Protein 1V9N (pdb70)

Secondary structure (DSSP, 8-state):
--SS---TTEEEE-HHHHHHHHHHHHHHTT--HHHHHHHHHHH--TTTT-GGGSGGGHHHHHHHHHHTSSBSS---EEEEEETTEEEEE-TTB-HHHHHHH--HHHHHHHHHSB-EEEEEEE---S-THHHH--GGG--EE----SS-BPPTT--S--B------EEE--SSSPEEE---BSS-TTT--------SSS---SSTTTTT--BPBTT-SSSTTSHHHHHHHH--HIIIIITTTS--GGGPPPTTSTT--EEEE--B-GGGTS-HHHHHHHHH--HHHHTS---TT-S----TTHHHHH--HHHHH-EEEEHHHHHHHHHHHHHHTS---

Foldseek 3Di:
DADDDDDPLWDFAALVRQLVLQLFLCVLLPAPSVLSNLLSVQQSCLLLPNQLQHCLCSVLQSLQSVLVLADRDWPWDWDDDDLAETQIERNRHEQSNNLVVLCQQLVSCVVPQHHKYKYKNYADRGWQQVSQVLQVVLKKKKWFAAQFAAAAPGWARAFGQLKIWIWHHAPDRIFIDTGQFQDHPSVLCAAQFHACNGDRDRPSSVVRGHGFGPQHHHPVRPSNVSNVVRVNCCQWAVVSVFHGRNQQDRSNDHNSTMMMIIHGNVVVPPNSNVVNHVVVVLVCQFPPDDDPVDDTDDGHPVSSVVSCCCNVVGRIDGNVSLVVQVVSCVVSPHDGD

Organism: Pyrococcus horikoshii (strain ATCC 700860 / DSM 12428 / JCM 9974 / NBRC 100139 / OT-3) (NCBI:txid70601)

InterPro domains:
  IPR003767 Malate/L-lactate dehydrogenase-like [PF02615] (15-349)
  IPR003767 Malate/L-lactate dehydrogenase-like [PTHR11091] (9-358)
  IPR036111 Malate/L-sulfolactate/L-lactate dehydrogenase-like superfamily [SSF89733] (12-357)
  IPR043143 Malate/L-sulfolactate/L-lactate dehydrogenase-like, NADPH binding domain [G3DSA:3.30.1370.60] (78-330)
  IPR043144 Malate/L-sulfolactate/L-lactate dehydrogenase-like, alpha-helical domain [G3DSA:1.10.1530.10] (21-352)

Solvent-accessible surface area: 16004 Å² total

Radius of gyration: 20.04 Å; Cα contacts (8 Å, |Δi|>4): 794; chains: 1; bounding box: 50×46×50 Å

Sequence (337 aa):
FEKGYVDENYIRVPKDRLFSFIVRVLTKLGVPEEDAKIVADNLVADLRGVESHGVQRLKRYVDGIISGGVNLHPKIRVIREGPSYALIDGDEGLGQVVGYRSKLAIKKAKDTGIGIVIARNSNHYGIAGYYALAAEEGIGISTNSRPLVAPTGGIERILGTNPIALAAPTKDKPFLLDATSVVPIGKLEWAINREGNITTKVEEVFNGGALLPLGGFGELLGGHKGYGLSLVDILSGILSGGTWSKYVKNTSEKGSNVCHFFVIDIEHFIPLEEFKEKISQIEEIKSSRKHPEFERIWIHGEKGFLTETRLKLGIPIYRKVLEELNEIAKRVGVEGL

Nearest PDB structures (foldseek):
  1v9n-assembly1_A-2  TM=1.002E+00  e=2.509E-67  Pyrococcus horikoshii OT3
  2x06-assembly1_G  TM=9.075E-01  e=4.157E-30  Methanocaldococcus jannaschii
  1x0a-assembly1_A  TM=9.111E-01  e=5.844E-29  Thermus thermophilus HB8
  1z2i-assembly1_B  TM=9.294E-01  e=2.365E-27  Agrobacterium tumefaciens
  3uoe-assembly1_B  TM=8.730E-01  e=2.629E-26  Sinorhizobium meliloti 1021

CATH classification: 1.10.1530.10 (+1 more: 3.30.1370.60)

B-factor: mean 30.39, std 13.53, range [6.99, 81.13]

Structure (mmCIF, N/CA/C/O backbone):
data_1V9N
#
_entry.id   1V9N
#
_cell.length_a   74.190
_cell.length_b   74.190
_cell.length_c   127.280
_cell.angle_alpha   90.00
_cell.angle_beta   90.00
_cell.angle_gamma   120.00
#
_symmetry.space_group_name_H-M   'P 31 2 1'
#
loop_
_entity.id
_entity.type
_entity.pdbx_description
1 polymer 'Malate dehydrogenase'
2 non-polymer 'NADPH DIHYDRO-NICOTINAMIDE-ADENINE-DINUCLEOTIDE PHOSPHATE'
3 non-polymer GLYCEROL
4 water water
#
loop_
_atom_site.group_PDB
_atom_site.id
_atom_site.type_symbol
_atom_site.label_atom_id
_atom_site.label_alt_id
_atom_site.label_comp_id
_atom_site.label_asym_id
_atom_site.label_entity_id
_atom_site.label_seq_id
_atom_site.pdbx_PDB_ins_code
_atom_site.Cartn_x
_atom_site.Cartn_y
_atom_site.Cartn_z
_atom_site.occupancy
_atom_site.B_iso_or_equiv
_atom_site.auth_seq_id
_atom_site.auth_comp_id
_atom_site.auth_asym_id
_atom_site.auth_atom_id
_atom_site.pdbx_PDB_mo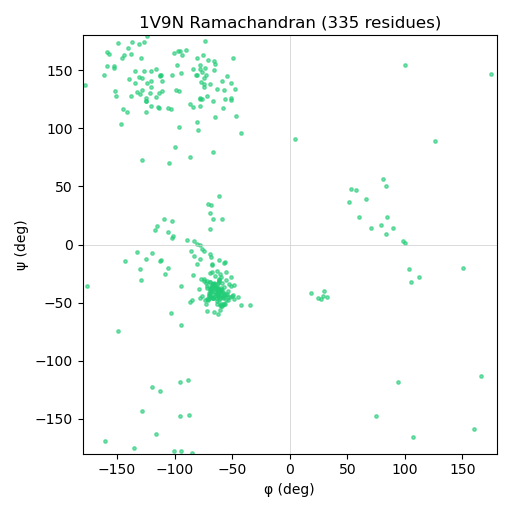del_num
ATOM 9 N N . PHE A 1 2 ? 22.385 80.762 83.629 1.00 53.39 2 PHE A N 1
ATOM 10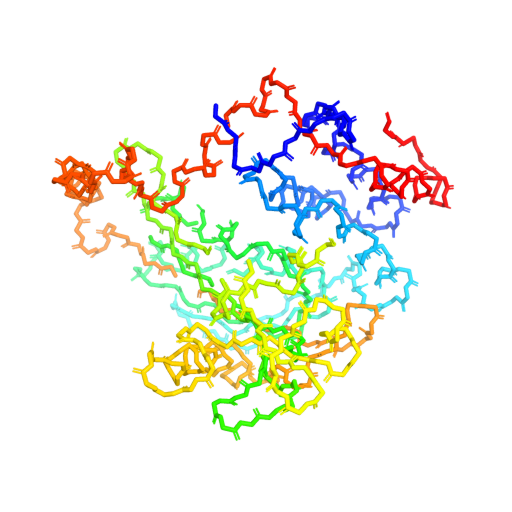 C CA . PHE A 1 2 ? 22.714 79.776 84.649 1.00 49.68 2 PHE A CA 1
ATOM 11 C C . PHE A 1 2 ? 22.235 78.383 84.254 1.00 47.46 2 PHE A C 1
ATOM 12 O O . PHE A 1 2 ? 21.182 78.224 83.639 1.00 45.83 2 PHE A O 1
ATOM 20 N N . GLU A 1 3 ? 23.023 77.378 84.616 1.00 46.61 3 GLU A N 1
ATOM 21 C CA . GLU A 1 3 ? 22.691 75.994 84.325 1.00 46.73 3 GLU A CA 1
ATOM 22 C C . GLU A 1 3 ? 23.308 75.099 85.404 1.00 45.81 3 GLU A C 1
ATOM 23 O O . GLU A 1 3 ? 24.508 75.177 85.681 1.00 44.74 3 GLU A O 1
ATOM 29 N N . LYS A 1 4 ? 22.475 74.250 86.002 1.00 44.97 4 LYS A N 1
ATOM 30 C CA . LYS A 1 4 ? 22.890 73.349 87.078 1.00 46.31 4 LYS A CA 1
ATOM 31 C C . LYS A 1 4 ? 24.063 72.411 86.820 1.00 47.75 4 LYS A C 1
ATOM 32 O O . LYS A 1 4 ? 24.928 72.245 87.682 1.00 48.93 4 LYS A O 1
ATOM 38 N N . GLY A 1 5 ? 24.092 71.782 85.654 1.00 48.38 5 GLY A N 1
ATOM 39 C CA . GLY A 1 5 ? 25.177 70.865 85.370 1.00 52.54 5 GLY A CA 1
ATOM 40 C C . GLY A 1 5 ? 26.252 71.471 84.493 1.00 54.75 5 GLY A C 1
ATOM 41 O O . GLY A 1 5 ? 26.181 72.645 84.131 1.00 54.87 5 GLY A O 1
ATOM 42 N N . TYR A 1 6 ? 27.258 70.672 84.159 1.00 57.42 6 TYR A N 1
ATOM 43 C CA . TYR A 1 6 ? 28.336 71.138 83.299 1.00 60.08 6 TYR A CA 1
ATOM 44 C C . TYR A 1 6 ? 28.142 70.575 81.901 1.00 60.10 6 TYR A C 1
ATOM 45 O O . TYR A 1 6 ? 28.180 69.362 81.697 1.00 59.71 6 TYR A O 1
ATOM 54 N N . VAL A 1 7 ? 27.928 71.468 80.943 1.00 60.98 7 VAL A N 1
ATOM 55 C CA . VAL A 1 7 ? 27.736 71.077 79.556 1.00 62.47 7 VAL A CA 1
ATOM 56 C C . VAL A 1 7 ? 28.936 71.531 78.727 1.00 63.44 7 VAL A C 1
ATOM 57 O O . VAL A 1 7 ? 29.376 72.677 78.827 1.00 63.37 7 VAL A O 1
ATOM 61 N N . ASP A 1 8 ? 29.467 70.622 77.916 1.00 64.30 8 ASP A N 1
ATOM 62 C CA . ASP A 1 8 ? 30.615 70.929 77.073 1.00 64.75 8 ASP A CA 1
ATOM 63 C C . ASP A 1 8 ? 30.346 70.548 75.621 1.00 64.60 8 ASP A C 1
ATOM 64 O O . ASP A 1 8 ? 29.227 70.703 75.129 1.00 64.11 8 ASP A O 1
ATOM 69 N N . GLU A 1 9 ? 31.374 70.049 74.940 1.00 64.92 9 GLU A N 1
ATOM 70 C CA . GLU A 1 9 ? 31.244 69.648 73.543 1.00 64.53 9 GLU A CA 1
ATOM 71 C C . GLU A 1 9 ? 30.482 68.330 73.422 1.00 63.98 9 GLU A C 1
ATOM 72 O O . GLU A 1 9 ? 29.780 68.097 72.436 1.00 63.59 9 GLU A O 1
ATOM 78 N N . ASN A 1 10 ? 30.624 67.476 74.432 1.00 63.05 10 ASN A N 1
ATOM 79 C CA . ASN A 1 10 ? 29.962 66.175 74.454 1.00 62.16 10 ASN A CA 1
ATOM 80 C C . ASN A 1 10 ? 28.449 66.268 74.613 1.00 60.65 10 ASN A C 1
ATOM 81 O O . ASN A 1 10 ? 27.792 65.267 74.889 1.00 60.30 10 ASN A O 1
ATOM 86 N N . TYR A 1 11 ? 27.897 67.465 74.445 1.00 58.98 11 TYR A N 1
ATOM 87 C CA . TYR A 1 11 ? 26.457 67.654 74.575 1.00 57.97 11 TYR A CA 1
ATOM 88 C C . TYR A 1 11 ? 25.850 68.341 73.361 1.00 56.66 11 TYR A C 1
ATOM 89 O O . TYR A 1 11 ? 26.502 69.149 72.700 1.00 56.61 11 TYR A O 1
ATOM 98 N N . ILE A 1 12 ? 24.593 68.012 73.080 1.00 55.03 12 ILE A N 1
ATOM 99 C CA . ILE A 1 12 ? 23.879 68.585 71.947 1.00 54.20 12 ILE A CA 1
ATOM 100 C C . ILE A 1 12 ? 22.578 69.241 72.400 1.00 53.97 12 ILE A C 1
ATOM 101 O O . ILE A 1 12 ? 21.751 68.613 73.060 1.00 53.74 12 ILE A O 1
ATOM 106 N N . ARG A 1 13 ? 22.400 70.506 72.038 1.00 53.50 13 ARG A N 1
ATOM 107 C CA . ARG A 1 13 ? 21.194 71.232 72.401 1.00 53.06 13 ARG A CA 1
ATOM 108 C C . ARG A 1 13 ? 20.022 70.709 71.580 1.00 52.26 13 ARG A C 1
ATOM 109 O O . ARG A 1 13 ? 20.094 70.640 70.353 1.00 52.91 13 ARG A O 1
ATOM 117 N N . VAL A 1 14 ? 18.947 70.337 72.263 1.00 50.41 14 VAL A N 1
ATOM 118 C CA . VAL A 1 14 ? 17.757 69.829 71.596 1.00 48.11 14 VAL A CA 1
ATOM 119 C C . VAL A 1 14 ? 16.554 70.653 72.029 1.00 47.77 14 VAL A C 1
ATOM 120 O O . VAL A 1 14 ? 16.268 70.764 73.218 1.00 49.69 14 VAL A O 1
ATOM 124 N N . PRO A 1 15 ? 15.838 71.253 71.067 1.00 47.52 15 PRO A N 1
ATOM 125 C CA . PRO A 1 15 ? 14.662 72.063 71.393 1.00 46.86 15 PRO A CA 1
ATOM 126 C C . PRO A 1 15 ? 13.706 71.297 72.302 1.00 46.86 15 PRO A C 1
ATOM 127 O O . PRO A 1 15 ? 13.281 70.190 71.975 1.00 45.97 15 PRO A O 1
ATOM 131 N N . LYS A 1 16 ? 13.382 71.894 73.443 1.00 45.88 16 LYS A N 1
ATOM 132 C CA . LYS A 1 16 ? 12.483 71.281 74.412 1.00 45.15 16 LYS A CA 1
ATOM 133 C C . LYS A 1 16 ? 11.291 70.620 73.723 1.00 45.24 16 LYS A C 1
ATOM 134 O O . LYS A 1 16 ? 11.002 69.445 73.953 1.00 44.23 16 LYS A O 1
ATOM 140 N N . ASP A 1 17 ? 10.615 71.383 72.870 1.00 44.75 17 ASP A N 1
ATOM 141 C CA . ASP A 1 17 ? 9.447 70.904 72.140 1.00 44.73 17 ASP A CA 1
ATOM 142 C C . ASP A 1 17 ? 9.765 69.700 71.257 1.00 43.79 17 ASP A C 1
ATOM 143 O O . ASP A 1 17 ? 8.900 68.866 70.986 1.00 42.55 17 ASP A O 1
ATOM 148 N N . ARG A 1 18 ? 11.014 69.617 70.814 1.00 42.81 18 ARG A N 1
ATOM 149 C CA . ARG A 1 18 ? 11.457 68.525 69.961 1.00 42.35 18 ARG A CA 1
ATOM 150 C C . ARG A 1 18 ? 11.649 67.250 70.768 1.00 39.69 18 ARG A C 1
ATOM 151 O O . ARG A 1 18 ? 11.246 66.168 70.343 1.00 38.27 18 ARG A O 1
ATOM 159 N N . LEU A 1 19 ? 12.273 67.382 71.933 1.00 36.98 19 LEU A N 1
ATOM 160 C CA . LEU A 1 19 ? 12.509 66.235 72.798 1.00 34.86 19 LEU A CA 1
ATOM 161 C C . LEU A 1 19 ? 11.164 65.674 73.245 1.00 33.48 19 LEU A C 1
ATOM 162 O O . LEU A 1 19 ? 10.958 64.459 73.267 1.00 34.84 19 LEU A O 1
ATOM 167 N N . PHE A 1 20 ? 10.246 66.574 73.579 1.00 30.39 20 PHE A N 1
ATOM 168 C CA . PHE A 1 20 ? 8.914 66.196 74.028 1.00 28.71 20 PHE A CA 1
ATOM 169 C C . PHE A 1 20 ? 8.161 65.369 72.990 1.00 28.52 20 PHE A C 1
ATOM 170 O O . PHE A 1 20 ? 7.649 64.295 73.303 1.00 26.08 20 PHE A O 1
ATOM 178 N N . SER A 1 21 ? 8.077 65.884 71.764 1.00 26.38 21 SER A N 1
ATOM 179 C CA . SER A 1 21 ? 7.361 65.192 70.692 1.00 28.68 21 SER A CA 1
ATOM 180 C C . SER A 1 21 ? 8.008 63.846 70.375 1.00 26.05 21 SER A C 1
ATOM 181 O O . SER A 1 21 ? 7.331 62.894 70.007 1.00 26.19 21 SER A O 1
ATOM 184 N N . PHE A 1 22 ? 9.324 63.777 70.518 1.00 27.10 22 PHE A N 1
ATOM 185 C CA . PHE A 1 22 ? 10.040 62.538 70.268 1.00 26.67 22 PHE A CA 1
ATOM 186 C C . PHE A 1 22 ? 9.535 61.466 71.231 1.00 27.21 22 PHE A C 1
ATOM 187 O O . PHE A 1 22 ? 9.076 60.402 70.806 1.00 26.48 22 PHE A O 1
ATOM 195 N N . ILE A 1 23 ? 9.616 61.757 72.529 1.00 25.73 23 ILE A N 1
ATOM 196 C CA . ILE A 1 23 ? 9.169 60.823 73.558 1.00 24.63 23 ILE A CA 1
ATOM 197 C C . ILE A 1 23 ? 7.750 60.348 73.279 1.00 23.42 23 ILE A C 1
ATOM 198 O O . ILE A 1 23 ? 7.460 59.156 73.371 1.00 22.17 23 ILE A O 1
ATOM 203 N N . VAL A 1 24 ? 6.871 61.286 72.938 1.00 22.65 24 VAL A N 1
ATOM 204 C CA . VAL A 1 24 ? 5.478 60.960 72.647 1.00 23.10 24 VAL A CA 1
ATOM 205 C C . VAL A 1 24 ? 5.352 60.038 71.430 1.00 23.52 24 VAL A C 1
ATOM 206 O O . VAL A 1 24 ? 4.488 59.156 71.404 1.00 23.53 24 VAL A O 1
ATOM 210 N N . ARG A 1 25 ? 6.209 60.240 70.429 1.00 23.41 25 ARG A N 1
ATOM 211 C CA . ARG A 1 25 ? 6.186 59.402 69.227 1.00 24.09 25 ARG A CA 1
ATOM 212 C C . ARG A 1 25 ? 6.510 57.959 69.588 1.00 22.68 25 ARG A C 1
ATOM 213 O O . ARG A 1 25 ? 5.791 57.033 69.216 1.00 23.58 25 ARG A O 1
ATOM 221 N N . VAL A 1 26 ? 7.613 57.781 70.304 1.00 23.01 26 VAL A N 1
ATOM 222 C CA . VAL A 1 26 ? 8.061 56.460 70.719 1.00 24.16 26 VAL A CA 1
ATOM 223 C C . VAL A 1 26 ? 7.007 55.736 71.555 1.00 23.28 26 VAL A C 1
ATOM 224 O O . VAL A 1 26 ? 6.647 54.593 71.266 1.00 23.78 26 VAL A O 1
ATOM 228 N N . LEU A 1 27 ? 6.505 56.413 72.583 1.00 21.98 27 LEU A N 1
ATOM 229 C CA . LEU A 1 27 ? 5.517 55.818 73.475 1.00 22.37 27 LEU A CA 1
ATOM 230 C C . LEU A 1 27 ? 4.204 55.445 72.799 1.00 20.88 27 LEU A C 1
ATOM 231 O O . LEU A 1 27 ? 3.670 54.365 73.051 1.00 21.62 27 LEU A O 1
ATOM 236 N N . THR A 1 28 ? 3.675 56.322 71.949 1.00 20.14 28 THR A N 1
ATOM 237 C CA . THR A 1 28 ? 2.422 56.012 71.273 1.00 20.63 28 THR A CA 1
ATOM 238 C C . THR A 1 28 ? 2.620 54.882 70.264 1.00 20.05 28 THR A C 1
ATOM 239 O O . THR A 1 28 ? 1.717 54.086 70.042 1.00 21.69 28 THR A O 1
ATOM 243 N N . LYS A 1 29 ? 3.806 54.810 69.668 1.00 21.04 29 LYS A N 1
ATOM 244 C CA . LYS A 1 29 ? 4.127 53.749 68.707 1.00 22.66 29 LYS A CA 1
ATOM 245 C C . LYS A 1 29 ? 4.122 52.393 69.426 1.00 22.25 29 LYS A C 1
ATOM 246 O O . LYS A 1 29 ? 3.868 51.353 68.818 1.00 22.48 29 LYS A O 1
ATOM 252 N N . LEU A 1 30 ? 4.402 52.415 70.727 1.00 21.37 30 LEU A N 1
ATOM 253 C CA . LEU A 1 30 ? 4.428 51.194 71.530 1.00 21.58 30 LEU A CA 1
ATOM 254 C C . LEU A 1 30 ? 3.060 50.867 72.134 1.00 19.73 30 LEU A C 1
ATOM 255 O O . LEU A 1 30 ? 2.925 49.921 72.905 1.00 19.62 30 LEU A O 1
ATOM 260 N N . GLY A 1 31 ? 2.050 51.658 71.790 1.00 19.94 31 GLY A N 1
ATOM 261 C CA . GLY A 1 31 ? 0.713 51.396 72.291 1.00 19.92 31 GLY A CA 1
ATOM 262 C C . GLY A 1 31 ? 0.255 52.201 73.495 1.00 20.79 31 GLY A C 1
ATOM 263 O O . GLY A 1 31 ? -0.847 51.976 74.003 1.00 21.31 31 GLY A O 1
ATOM 264 N N . VAL A 1 32 ? 1.083 53.129 73.963 1.00 20.11 32 VAL A N 1
ATOM 265 C CA . VAL A 1 32 ? 0.714 53.950 75.113 1.00 21.01 32 VAL A CA 1
ATOM 266 C C . VAL A 1 32 ? -0.281 55.016 74.666 1.00 22.46 32 VAL A C 1
ATOM 267 O O . VAL A 1 32 ? -0.014 55.758 73.721 1.00 22.03 32 VAL A O 1
ATOM 271 N N . PRO A 1 33 ? -1.454 55.088 75.320 1.00 23.88 33 PRO A N 1
ATOM 272 C CA . PRO A 1 33 ? -2.454 56.098 74.945 1.00 24.48 33 PRO A CA 1
ATOM 273 C C . PRO A 1 33 ? -1.782 57.464 74.905 1.00 25.23 33 PRO A C 1
ATOM 274 O O . PRO A 1 33 ? -0.963 57.789 75.769 1.00 24.64 33 PRO A O 1
ATOM 278 N N . GLU A 1 34 ? -2.127 58.256 73.896 1.00 24.61 34 GLU A N 1
ATOM 279 C CA . GLU A 1 34 ? -1.532 59.571 73.708 1.00 24.83 34 GLU A CA 1
ATOM 280 C C . GLU A 1 34 ? -1.496 60.466 74.940 1.00 23.41 34 GLU A C 1
ATOM 281 O O . GLU A 1 34 ? -0.489 61.121 75.197 1.00 22.23 34 GLU A O 1
ATOM 287 N N . GLU A 1 35 ? -2.584 60.509 75.696 1.00 23.42 35 GLU A N 1
ATOM 288 C CA . GLU A 1 35 ? -2.613 61.362 76.879 1.00 26.60 35 GLU A CA 1
ATOM 289 C C . GLU A 1 35 ? -1.655 60.865 77.954 1.00 25.56 35 GLU A C 1
ATOM 290 O O . GLU A 1 35 ? -1.044 61.660 78.664 1.00 24.76 35 GLU A O 1
ATOM 296 N N . ASP A 1 36 ? -1.519 59.549 78.072 1.00 25.29 36 ASP A N 1
ATOM 297 C CA . ASP A 1 36 ? -0.611 58.983 79.059 1.00 24.27 36 ASP A CA 1
ATOM 298 C C . ASP A 1 36 ? 0.825 59.221 78.603 1.00 22.24 36 ASP A C 1
ATOM 299 O O . ASP A 1 36 ? 1.704 59.460 79.423 1.00 22.62 36 ASP A O 1
ATOM 304 N N . ALA A 1 37 ? 1.052 59.166 77.291 1.00 20.08 37 ALA A N 1
ATOM 305 C CA . ALA A 1 37 ? 2.382 59.397 76.732 1.00 18.33 37 ALA A CA 1
ATOM 306 C C . ALA A 1 37 ? 2.812 60.833 77.019 1.00 18.85 37 ALA A C 1
ATOM 307 O O . ALA A 1 37 ? 3.978 61.098 77.303 1.00 18.53 37 ALA A O 1
ATOM 309 N N . LYS A 1 38 ? 1.864 61.759 76.930 1.00 19.21 38 LYS A N 1
ATOM 310 C CA . LYS A 1 38 ? 2.147 63.166 77.195 1.00 21.92 38 LYS A CA 1
ATOM 311 C C . LYS A 1 38 ? 2.509 63.401 78.665 1.00 21.63 38 LYS A C 1
ATOM 312 O O . LYS A 1 38 ? 3.326 64.267 78.979 1.00 22.05 38 LYS A O 1
ATOM 318 N N . ILE A 1 39 ? 1.906 62.630 79.566 1.00 21.01 39 ILE A N 1
ATOM 319 C CA . ILE A 1 39 ? 2.211 62.764 80.991 1.00 21.22 39 ILE A CA 1
ATOM 320 C C . ILE A 1 39 ? 3.639 62.283 81.248 1.00 21.11 39 ILE A C 1
ATOM 321 O O . ILE A 1 39 ? 4.404 62.934 81.952 1.00 21.32 39 ILE A O 1
ATOM 326 N N . VAL A 1 40 ? 4.000 61.142 80.670 1.00 20.51 40 VAL A N 1
ATOM 327 C CA . VAL A 1 40 ? 5.349 60.612 80.849 1.00 18.65 40 VAL A CA 1
ATOM 328 C C . VAL A 1 40 ? 6.377 61.597 80.286 1.00 19.17 40 VAL A C 1
ATOM 329 O O . VAL A 1 40 ? 7.369 61.920 80.943 1.00 18.72 40 VAL A O 1
ATOM 333 N N . ALA A 1 41 ? 6.129 62.080 79.073 1.00 20.46 41 ALA A N 1
ATOM 334 C CA . ALA A 1 41 ? 7.038 63.023 78.426 1.00 21.42 41 ALA A CA 1
ATOM 335 C C . ALA A 1 41 ? 7.203 64.288 79.271 1.00 21.97 41 ALA A C 1
ATOM 336 O O . ALA A 1 41 ? 8.317 64.776 79.465 1.00 20.92 41 ALA A O 1
ATOM 338 N N . ASP A 1 42 ? 6.086 64.811 79.768 1.00 22.94 42 ASP A N 1
ATOM 339 C CA . ASP A 1 42 ? 6.100 66.010 80.599 1.00 25.77 42 ASP A CA 1
ATOM 340 C C . ASP A 1 42 ? 7.009 65.791 81.811 1.00 25.23 42 ASP A C 1
ATOM 341 O O . ASP A 1 42 ? 7.820 66.649 82.157 1.00 23.41 42 ASP A O 1
ATOM 346 N N . ASN A 1 43 ? 6.874 64.629 82.447 1.00 21.82 43 ASN A N 1
ATOM 347 C CA . ASN A 1 43 ? 7.675 64.295 83.618 1.00 22.16 43 ASN A CA 1
ATOM 348 C C . ASN A 1 43 ? 9.163 64.134 83.296 1.00 22.47 43 ASN A C 1
ATOM 349 O O . ASN A 1 43 ? 10.021 64.665 84.008 1.00 21.22 43 ASN A O 1
ATOM 354 N N . LEU A 1 44 ? 9.473 63.409 82.227 1.00 21.16 44 LEU A N 1
ATOM 355 C CA . LEU A 1 44 ? 10.866 63.197 81.851 1.00 21.71 44 LEU A CA 1
ATOM 356 C C . LEU A 1 44 ? 11.521 64.481 81.344 1.00 22.62 44 LEU A C 1
ATOM 357 O O . LEU A 1 44 ? 12.687 64.738 81.628 1.00 22.01 44 LEU A O 1
ATOM 362 N N . VAL A 1 45 ? 10.770 65.281 80.592 1.00 23.80 45 VAL A N 1
ATOM 363 C CA . VAL A 1 45 ? 11.302 66.530 80.057 1.00 25.96 45 VAL A CA 1
ATOM 364 C C . VAL A 1 45 ? 11.553 67.527 81.178 1.00 26.68 45 VAL A C 1
ATOM 365 O O . VAL A 1 45 ? 12.538 68.266 81.148 1.00 26.26 45 VAL A O 1
ATOM 377 N N . ALA A 1 47 ? 12.481 66.849 84.127 1.00 20.80 47 ALA A N 1
ATOM 378 C CA . ALA A 1 47 ? 13.722 66.417 84.761 1.00 21.43 47 ALA A CA 1
ATOM 379 C C . ALA A 1 47 ? 14.935 66.916 83.975 1.00 23.93 47 ALA A C 1
ATOM 380 O O . ALA A 1 47 ? 15.913 67.387 84.555 1.00 24.20 47 ALA A O 1
ATOM 382 N N . ASP A 1 48 ? 14.878 66.796 82.653 1.00 25.91 48 ASP A N 1
ATOM 383 C CA . ASP A 1 48 ? 15.981 67.256 81.818 1.00 29.51 48 ASP A CA 1
ATOM 384 C C . ASP A 1 48 ? 16.116 68.780 81.908 1.00 28.46 48 ASP A C 1
ATOM 385 O O . ASP A 1 48 ? 17.223 69.302 82.013 1.00 29.92 48 ASP A O 1
ATOM 390 N N . LEU A 1 49 ? 14.986 69.479 81.884 1.00 27.23 49 LEU A N 1
ATOM 391 C CA . LEU A 1 49 ? 14.977 70.936 81.977 1.00 29.63 49 LEU A CA 1
ATOM 392 C C . LEU A 1 49 ? 15.547 71.443 83.302 1.00 31.07 49 LEU A C 1
ATOM 393 O O . LEU A 1 49 ? 16.276 72.440 83.332 1.00 32.09 49 LEU A O 1
ATOM 398 N N . ARG A 1 50 ? 15.209 70.761 84.395 1.00 29.14 50 ARG A N 1
ATOM 399 C CA . ARG A 1 50 ? 15.684 71.159 85.716 1.00 28.47 50 ARG A CA 1
ATOM 400 C C . ARG A 1 50 ? 17.108 70.691 85.990 1.00 29.61 50 ARG A C 1
ATOM 401 O O . ARG A 1 50 ? 17.652 70.931 87.068 1.00 30.21 50 ARG A O 1
ATOM 409 N N . GLY A 1 51 ? 17.708 70.009 85.020 1.00 29.48 51 GLY A N 1
ATOM 410 C CA . GLY A 1 51 ? 19.071 69.544 85.194 1.00 29.47 51 GLY A CA 1
ATOM 411 C C . GLY A 1 51 ? 19.227 68.227 85.924 1.00 30.88 51 GLY A C 1
ATOM 412 O O . GLY A 1 51 ? 20.281 67.958 86.503 1.00 31.88 51 GLY A O 1
ATOM 413 N N . VAL A 1 52 ? 18.188 67.399 85.912 1.00 31.74 52 VAL A N 1
ATOM 414 C CA . VAL A 1 52 ? 18.260 66.102 86.575 1.00 32.43 52 VAL A CA 1
ATOM 415 C C . VAL A 1 52 ? 18.415 65.027 85.500 1.00 34.42 52 VAL A C 1
ATOM 416 O O . VAL A 1 52 ? 17.491 64.248 85.243 1.00 32.63 52 VAL A O 1
ATOM 420 N N . GLU A 1 53 ? 19.590 64.999 84.873 1.00 35.49 53 GLU A N 1
ATOM 421 C CA . GLU A 1 53 ? 19.891 64.043 83.809 1.00 36.89 53 GLU A CA 1
ATOM 422 C C . GLU A 1 53 ? 19.525 62.610 84.164 1.00 34.92 53 GLU A C 1
ATOM 423 O O . GLU A 1 53 ? 18.915 61.903 83.365 1.00 35.17 53 GLU A O 1
ATOM 429 N N . SER A 1 54 ? 19.905 62.186 85.363 1.00 34.47 54 SER A N 1
ATOM 430 C CA . SER A 1 54 ? 19.628 60.830 85.823 1.00 33.06 54 SER A CA 1
ATOM 431 C C . SER A 1 54 ? 18.165 60.385 85.696 1.00 31.81 54 SER A C 1
ATOM 432 O O . SER A 1 54 ? 17.893 59.194 85.537 1.00 30.22 54 SER A O 1
ATOM 435 N N . HIS A 1 55 ? 17.228 61.328 85.748 1.00 28.82 55 HIS A N 1
ATOM 436 C CA . HIS A 1 55 ? 15.813 60.972 85.646 1.00 28.28 55 HIS A CA 1
ATOM 437 C C . HIS A 1 55 ? 15.085 61.506 84.417 1.00 26.69 55 HIS A C 1
ATOM 438 O O . HIS A 1 55 ? 13.857 61.509 84.373 1.00 25.58 55 HIS A O 1
ATOM 445 N N . GLY A 1 56 ? 15.844 61.945 83.416 1.00 27.70 56 GLY A N 1
ATOM 446 C CA . GLY A 1 56 ? 15.245 62.473 82.203 1.00 27.88 56 GLY A CA 1
ATOM 447 C C . GLY A 1 56 ? 15.119 61.437 81.100 1.00 29.04 56 GLY A C 1
ATOM 448 O O . GLY A 1 56 ? 14.925 60.253 81.376 1.00 28.59 56 GLY A O 1
ATOM 449 N N . VAL A 1 57 ? 15.236 61.880 79.849 1.00 31.34 57 VAL A N 1
ATOM 450 C CA . VAL A 1 57 ? 15.121 60.984 78.698 1.00 33.85 57 VAL A CA 1
ATOM 451 C C . VAL A 1 57 ? 16.098 59.812 78.751 1.00 35.22 57 VAL A C 1
ATOM 452 O O . VAL A 1 57 ? 15.865 58.771 78.137 1.00 35.74 57 VAL A O 1
ATOM 456 N N . GLN A 1 58 ? 17.194 59.986 79.478 1.00 37.45 58 GLN A N 1
ATOM 457 C CA . GLN A 1 58 ? 18.191 58.933 79.609 1.00 38.89 58 GLN A CA 1
ATOM 458 C C . GLN A 1 58 ? 17.544 57.658 80.154 1.00 38.64 58 GLN A C 1
ATOM 459 O O . GLN A 1 58 ? 18.125 56.577 80.087 1.00 39.53 58 GLN A O 1
ATOM 465 N N . ARG A 1 59 ? 16.335 57.796 80.687 1.00 36.87 59 ARG A N 1
ATOM 466 C CA . ARG A 1 59 ? 15.604 56.678 81.272 1.00 34.47 59 ARG A CA 1
ATOM 467 C C . ARG A 1 59 ? 14.466 56.207 80.392 1.00 31.49 59 ARG A C 1
ATOM 468 O O . ARG A 1 59 ? 13.619 55.430 80.827 1.00 30.08 59 ARG A O 1
ATOM 476 N N . LEU A 1 60 ? 14.423 56.700 79.163 1.00 28.49 60 LEU A N 1
ATOM 477 C CA . LEU A 1 60 ? 13.369 56.297 78.253 1.00 26.47 60 LEU A CA 1
ATOM 478 C C . LEU A 1 60 ? 13.538 54.822 77.894 1.00 26.12 60 LEU A C 1
ATOM 479 O O . LEU A 1 60 ? 12.559 54.093 77.744 1.00 26.09 60 LEU A O 1
ATOM 484 N N . LYS A 1 61 ? 14.785 54.380 77.769 1.00 25.88 61 LYS A N 1
ATOM 485 C CA . LYS A 1 61 ? 15.063 52.986 77.427 1.00 27.56 61 LYS A CA 1
ATOM 486 C C . LYS A 1 61 ? 14.518 52.038 78.496 1.00 27.24 61 LYS A C 1
ATOM 487 O O . LYS A 1 61 ? 14.150 50.900 78.199 1.00 28.11 61 LYS A O 1
ATOM 493 N N . ARG A 1 62 ? 14.471 52.517 79.737 1.00 25.11 62 ARG A N 1
ATOM 494 C CA . ARG A 1 62 ? 13.966 51.735 80.858 1.00 26.06 62 ARG A CA 1
ATOM 495 C C . ARG A 1 62 ? 12.471 51.478 80.691 1.00 24.73 62 ARG A C 1
ATOM 496 O O . ARG A 1 62 ? 11.998 50.355 80.870 1.00 23.36 62 ARG A O 1
ATOM 504 N N . TYR A 1 63 ? 11.729 52.526 80.349 1.00 23.61 63 TYR A N 1
ATOM 505 C CA . TYR A 1 63 ? 10.291 52.396 80.165 1.00 23.32 63 TYR A CA 1
ATOM 506 C C . TYR A 1 63 ? 9.967 51.625 78.898 1.00 21.38 63 TYR A C 1
ATOM 507 O O . TYR A 1 63 ? 9.017 50.845 78.873 1.00 22.05 63 TYR A O 1
ATOM 516 N N . VAL A 1 64 ? 10.752 51.847 77.847 1.00 21.07 64 VAL A N 1
ATOM 517 C CA . VAL A 1 64 ? 10.555 51.137 76.584 1.00 21.36 64 VAL A CA 1
ATOM 518 C C . VAL A 1 64 ? 10.687 49.633 76.820 1.00 21.32 64 VAL A C 1
ATOM 519 O O . VAL A 1 64 ? 9.821 48.860 76.428 1.00 21.26 64 VAL A O 1
ATOM 523 N N . ASP A 1 65 ? 11.775 49.222 77.466 1.00 22.51 65 ASP A N 1
ATOM 524 C CA . ASP A 1 65 ? 11.991 47.803 77.739 1.00 23.29 65 ASP A CA 1
ATOM 525 C C . ASP A 1 65 ? 10.869 47.226 78.599 1.00 22.06 65 ASP A C 1
ATOM 526 O O . ASP A 1 65 ? 10.440 46.093 78.393 1.00 20.75 65 ASP A O 1
ATOM 531 N N . GLY A 1 66 ? 10.402 48.010 79.564 1.00 21.96 66 GLY A N 1
ATOM 532 C CA . GLY A 1 66 ? 9.331 47.544 80.428 1.00 21.59 66 GLY A CA 1
ATOM 533 C C . GLY A 1 66 ? 8.042 47.344 79.658 1.00 18.17 66 GLY A C 1
ATOM 534 O O . GLY A 1 66 ? 7.284 46.419 79.928 1.00 21.29 66 GLY A O 1
ATOM 535 N N . ILE A 1 67 ? 7.792 48.212 78.687 1.00 18.72 67 ILE A N 1
ATOM 536 C CA . ILE A 1 67 ? 6.582 48.113 77.880 1.00 18.46 67 ILE A CA 1
ATOM 537 C C . ILE A 1 67 ? 6.654 46.878 76.983 1.00 18.78 67 ILE A C 1
ATOM 538 O O . ILE A 1 67 ? 5.700 46.103 76.880 1.00 16.64 67 ILE A O 1
ATOM 543 N N . ILE A 1 68 ? 7.802 46.696 76.346 1.00 18.95 68 ILE A N 1
ATOM 544 C CA . ILE A 1 68 ? 8.012 45.561 75.460 1.00 18.98 68 ILE A CA 1
ATOM 545 C C . ILE A 1 68 ? 7.983 44.225 76.213 1.00 19.51 68 ILE A C 1
ATOM 546 O O . ILE A 1 68 ? 7.488 43.224 75.693 1.00 20.06 68 ILE A O 1
ATOM 551 N N . SER A 1 69 ? 8.488 44.206 77.442 1.00 17.70 69 SER A N 1
ATOM 552 C CA . SER A 1 69 ? 8.506 42.961 78.209 1.00 19.73 69 SER A CA 1
ATOM 553 C C . SER A 1 69 ? 7.213 42.682 78.976 1.00 20.16 69 SER A C 1
ATOM 554 O O . SER A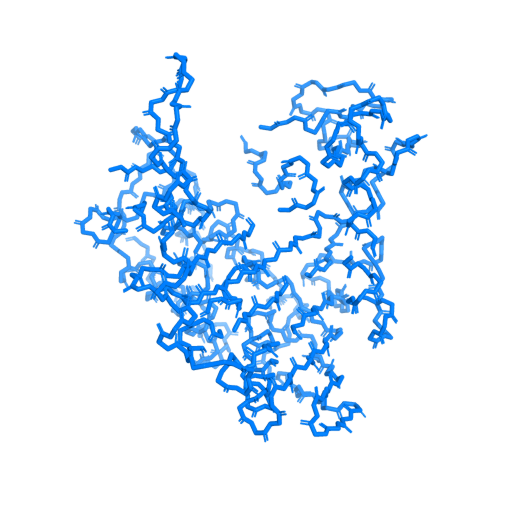 1 69 ? 7.066 41.621 79.588 1.00 19.67 69 SER A O 1
ATOM 557 N N . GLY A 1 70 ? 6.278 43.629 78.953 1.00 20.90 70 GLY A N 1
ATOM 558 C CA . GLY A 1 70 ? 5.031 43.435 79.674 1.00 18.63 70 GLY A CA 1
ATOM 559 C C . GLY A 1 70 ? 5.173 43.801 81.146 1.00 20.20 70 GLY A C 1
ATOM 560 O O . GLY A 1 70 ? 4.272 43.541 81.954 1.00 18.72 70 GLY A O 1
ATOM 561 N N . GLY A 1 71 ? 6.308 44.401 81.496 1.00 18.71 71 GLY A N 1
ATOM 562 C CA . GLY A 1 71 ? 6.545 44.808 82.872 1.00 18.18 71 GLY A CA 1
ATOM 563 C C . GLY A 1 71 ? 5.797 46.091 83.197 1.00 18.52 71 GLY A C 1
ATOM 564 O O . GLY A 1 71 ? 5.682 46.484 84.359 1.00 18.30 71 GLY A O 1
ATOM 565 N N . VAL A 1 72 ? 5.295 46.749 82.157 1.00 19.39 72 VAL A N 1
ATOM 566 C CA . VAL A 1 72 ? 4.523 47.978 82.298 1.00 19.22 72 VAL A CA 1
ATOM 567 C C . VAL A 1 72 ? 3.184 47.751 81.595 1.00 19.35 72 VAL A C 1
ATOM 568 O O . VAL A 1 72 ? 3.150 47.409 80.416 1.00 22.48 72 VAL A O 1
ATOM 572 N N . ASN A 1 73 ? 2.088 47.929 82.323 1.00 19.79 73 ASN A N 1
ATOM 573 C CA . ASN A 1 73 ? 0.746 47.737 81.775 1.00 20.66 73 ASN A CA 1
ATOM 574 C C . ASN A 1 73 ? 0.362 48.957 80.932 1.00 20.95 73 ASN A C 1
ATOM 575 O O . ASN A 1 73 ? 0.403 50.086 81.417 1.00 21.21 73 ASN A O 1
ATOM 580 N N . LEU A 1 74 ? -0.011 48.725 79.676 1.00 20.52 74 LEU A N 1
ATOM 581 C CA . LEU A 1 74 ? -0.395 49.810 78.775 1.00 22.41 74 LEU A CA 1
ATOM 582 C C . LEU A 1 74 ? -1.755 50.417 79.117 1.00 22.22 74 LEU A C 1
ATOM 583 O O . LEU A 1 74 ? -1.975 51.611 78.922 1.00 21.24 74 LEU A O 1
ATOM 588 N N . HIS A 1 75 ? -2.666 49.590 79.619 1.00 21.57 75 HIS A N 1
ATOM 589 C CA . HIS A 1 75 ? -3.997 50.065 79.980 1.00 23.79 75 HIS A CA 1
ATOM 590 C C . HIS A 1 75 ? -4.318 49.636 81.400 1.00 22.88 75 HIS A C 1
ATOM 591 O O . HIS A 1 75 ? -5.141 48.747 81.631 1.00 24.77 75 HIS A O 1
ATOM 598 N N . PRO A 1 76 ? -3.667 50.276 82.380 1.00 22.47 76 PRO A N 1
ATOM 599 C CA . PRO A 1 76 ? -3.892 49.940 83.782 1.00 23.67 76 PRO A CA 1
ATOM 600 C C . PRO A 1 76 ? -5.261 50.344 84.281 1.00 25.02 76 PRO A C 1
ATOM 601 O O . PRO A 1 76 ? -5.764 51.414 83.949 1.00 24.41 76 PRO A O 1
ATOM 605 N N . LYS A 1 77 ? -5.869 49.464 85.064 1.00 26.76 77 LYS A N 1
ATOM 606 C CA . LYS A 1 77 ? -7.156 49.758 85.656 1.00 29.14 77 LYS A CA 1
ATOM 607 C C . LYS A 1 77 ? -6.778 50.184 87.068 1.00 29.88 77 LYS A C 1
ATOM 608 O O . LYS A 1 77 ? -6.762 49.377 87.995 1.00 30.58 77 LYS A O 1
ATOM 614 N N . ILE A 1 78 ? -6.425 51.458 87.197 1.00 30.09 78 ILE A N 1
ATOM 615 C CA . ILE A 1 78 ? -6.027 52.047 88.464 1.00 30.03 78 ILE A CA 1
ATOM 616 C C . ILE A 1 78 ? -7.252 52.014 89.369 1.00 31.23 78 ILE A C 1
ATOM 617 O O . ILE A 1 78 ? -8.214 52.744 89.153 1.00 33.70 78 ILE A O 1
ATOM 622 N N . ARG A 1 79 ? -7.208 51.159 90.386 1.00 30.61 79 ARG A N 1
ATOM 623 C CA . ARG A 1 79 ? -8.343 50.976 91.281 1.00 30.69 79 ARG A CA 1
ATOM 624 C C . ARG A 1 79 ? -8.204 51.481 92.715 1.00 28.97 79 ARG A C 1
ATOM 625 O O . ARG A 1 79 ? -7.156 51.339 93.344 1.00 24.32 79 ARG A O 1
ATOM 633 N N . VAL A 1 80 ? -9.287 52.060 93.227 1.00 27.09 80 VAL A N 1
ATOM 634 C CA . VAL A 1 80 ? -9.327 52.557 94.598 1.00 26.50 80 VAL A CA 1
ATOM 635 C C . VAL A 1 80 ? -9.664 51.365 95.498 1.00 25.30 80 VAL A C 1
ATOM 636 O O . VAL A 1 80 ? -10.720 50.754 95.348 1.00 25.02 80 VAL A O 1
ATOM 640 N N . ILE A 1 81 ? -8.756 51.028 96.409 1.00 24.02 81 ILE A N 1
ATOM 641 C CA . ILE A 1 81 ? -8.945 49.902 97.327 1.00 23.73 81 ILE A CA 1
ATOM 642 C C . ILE A 1 81 ? -9.716 50.331 98.579 1.00 23.47 81 ILE A C 1
ATOM 643 O O . ILE A 1 81 ? -10.672 49.674 98.987 1.00 21.57 81 ILE A O 1
ATOM 648 N N . ARG A 1 82 ? -9.273 51.422 99.194 1.00 20.93 82 ARG A N 1
ATOM 649 C CA . ARG A 1 82 ? -9.917 51.972 100.387 1.00 20.97 82 ARG A CA 1
ATOM 650 C C . ARG A 1 82 ? -10.019 53.467 100.136 1.00 20.80 82 ARG A C 1
ATOM 651 O O . ARG A 1 82 ? -9.173 54.042 99.447 1.00 17.86 82 ARG A O 1
ATOM 659 N N . GLU A 1 83 ? -11.039 54.107 100.692 1.00 20.53 83 GLU A N 1
ATOM 660 C CA . GLU A 1 83 ? -11.191 55.532 100.472 1.00 21.31 83 GLU A CA 1
ATOM 661 C C . GLU A 1 83 ? -12.036 56.227 101.524 1.00 22.06 83 GLU A C 1
ATOM 662 O O . GLU A 1 83 ? -12.891 55.615 102.176 1.00 21.16 83 GLU A O 1
ATOM 668 N N . GLY A 1 84 ? -11.756 57.512 101.692 1.00 20.23 84 GLY A N 1
ATOM 669 C CA . GLY A 1 84 ? -12.475 58.343 102.633 1.00 20.39 84 GLY A CA 1
ATOM 670 C C . GLY A 1 84 ? -12.475 59.751 102.062 1.00 21.11 84 GLY A C 1
ATOM 671 O O . GLY A 1 84 ? -11.828 59.999 101.050 1.00 20.02 84 GLY A O 1
ATOM 672 N N . PRO A 1 85 ? -13.192 60.697 102.680 1.00 22.26 85 PRO A N 1
ATOM 673 C CA . PRO A 1 85 ? -13.226 62.068 102.169 1.00 22.22 85 PRO A CA 1
ATOM 674 C C . PRO A 1 85 ? -11.836 62.697 102.019 1.00 21.00 85 PRO A C 1
ATOM 675 O O . PRO A 1 85 ? -11.614 63.529 101.135 1.00 19.12 85 PRO A O 1
ATOM 679 N N . SER A 1 86 ? -10.901 62.291 102.874 1.00 19.74 86 SER A N 1
ATOM 680 C CA . SER A 1 86 ? -9.547 62.841 102.833 1.00 19.22 86 SER A CA 1
ATOM 681 C C . SER A 1 86 ? -8.420 61.861 102.504 1.00 18.52 86 SER A C 1
ATOM 682 O O . SER A 1 86 ? -7.247 62.196 102.669 1.00 17.58 86 SER A O 1
ATOM 685 N N . TYR A 1 87 ? -8.750 60.660 102.041 1.00 17.17 87 TYR A N 1
ATOM 686 C CA . TYR A 1 87 ? -7.696 59.704 101.708 1.00 16.82 87 TYR A CA 1
ATOM 687 C C . TYR A 1 87 ? -8.148 58.628 100.740 1.00 17.63 87 TYR A C 1
ATOM 688 O O . TYR A 1 87 ? -9.346 58.442 100.499 1.00 15.79 87 TYR A O 1
ATOM 697 N N . ALA A 1 88 ? -7.169 57.923 100.185 1.00 16.68 88 ALA A N 1
ATOM 698 C CA . ALA A 1 88 ? -7.432 56.823 99.278 1.00 17.67 88 ALA A CA 1
ATOM 699 C C . ALA A 1 88 ? -6.206 55.920 99.161 1.00 19.29 88 ALA A C 1
ATOM 700 O O . ALA A 1 88 ? -5.058 56.377 99.258 1.00 18.79 88 ALA A O 1
ATOM 702 N N . LEU A 1 89 ? -6.463 54.629 98.994 1.00 17.68 89 LEU A N 1
ATOM 703 C CA . LEU A 1 89 ? -5.407 53.647 98.807 1.00 18.72 89 LEU A CA 1
ATOM 704 C C . LEU A 1 89 ? -5.643 53.154 97.382 1.00 17.77 89 LEU A C 1
ATOM 705 O O . LEU A 1 89 ? -6.699 52.612 97.067 1.00 16.87 89 LEU A O 1
ATOM 710 N N . ILE A 1 90 ? -4.655 53.364 96.525 1.00 17.22 90 ILE A N 1
ATOM 711 C CA . ILE A 1 90 ? -4.754 53.010 95.115 1.00 17.83 90 ILE A CA 1
ATOM 712 C C . ILE A 1 90 ? -3.835 51.860 94.704 1.00 18.69 90 ILE A C 1
ATOM 713 O O . ILE A 1 90 ? -2.730 51.725 95.226 1.00 15.63 90 ILE A O 1
ATOM 718 N N . ASP A 1 91 ? -4.300 51.038 93.766 1.00 17.95 91 ASP A N 1
ATOM 719 C CA . ASP A 1 91 ? -3.474 49.957 93.229 1.00 19.40 91 ASP A CA 1
ATOM 720 C C . ASP A 1 91 ? -3.235 50.364 91.772 1.00 19.09 91 ASP A C 1
ATOM 721 O O . ASP A 1 91 ? -4.181 50.487 90.986 1.00 18.80 91 ASP A O 1
ATOM 726 N N . GLY A 1 92 ? -1.969 50.589 91.433 1.00 18.79 92 GLY A N 1
ATOM 727 C CA . GLY A 1 92 ? -1.602 51.025 90.094 1.00 18.93 92 GLY A CA 1
ATOM 728 C C . GLY A 1 92 ? -1.753 50.055 88.939 1.00 18.36 92 GLY A C 1
ATOM 729 O O . GLY A 1 92 ? -1.590 50.448 87.779 1.00 17.40 92 GLY A O 1
ATOM 730 N N . ASP A 1 93 ? -2.054 48.797 89.240 1.00 19.00 93 ASP A N 1
ATOM 731 C CA . ASP A 1 93 ? -2.233 47.782 88.203 1.00 19.72 93 ASP A CA 1
ATOM 732 C C . ASP A 1 93 ? -1.046 47.747 87.236 1.00 18.17 93 ASP A C 1
ATOM 733 O O . ASP A 1 93 ? -1.213 47.544 86.041 1.00 18.42 93 ASP A O 1
ATOM 738 N N . GLU A 1 94 ? 0.150 47.959 87.779 1.00 19.05 94 GLU A N 1
ATOM 739 C CA . GLU A 1 94 ? 1.409 47.945 87.029 1.00 18.51 94 GLU A CA 1
ATOM 740 C C . GLU A 1 94 ? 1.540 48.959 85.897 1.00 18.67 94 GLU A C 1
ATOM 741 O O . GLU A 1 94 ? 2.335 48.774 84.970 1.00 17.28 94 GLU A O 1
ATOM 747 N N . GLY A 1 95 ? 0.778 50.043 85.977 1.00 19.10 95 GLY A N 1
ATOM 748 C CA . GLY A 1 95 ? 0.855 51.054 84.939 1.00 15.81 95 GLY A CA 1
ATOM 749 C C . GLY A 1 95 ? 2.133 51.860 85.055 1.00 17.61 95 GLY A C 1
ATOM 750 O O . GLY A 1 95 ? 2.918 51.670 85.985 1.00 17.03 95 GLY A O 1
ATOM 751 N N . LEU A 1 96 ? 2.362 52.746 84.091 1.00 19.18 96 LEU A N 1
ATOM 752 C CA . LEU A 1 96 ? 3.535 53.608 84.124 1.00 19.02 96 LEU A CA 1
ATOM 753 C C . LEU A 1 96 ? 3.434 54.409 85.422 1.00 18.05 96 LEU A C 1
ATOM 754 O O . LEU A 1 96 ? 2.345 54.824 85.807 1.00 16.97 96 LEU A O 1
ATOM 759 N N . GLY A 1 97 ? 4.563 54.616 86.094 1.00 17.89 97 GLY A N 1
ATOM 760 C CA . GLY A 1 97 ? 4.557 55.358 87.343 1.00 16.63 97 GLY A CA 1
ATOM 761 C C . GLY A 1 97 ? 4.013 56.767 87.197 1.00 17.06 97 GLY A C 1
ATOM 762 O O . GLY A 1 97 ? 3.295 57.254 88.073 1.00 14.70 97 GLY A O 1
ATOM 763 N N . GLN A 1 98 ? 4.363 57.423 86.092 1.00 16.32 98 GLN A N 1
ATOM 764 C CA . GLN A 1 98 ? 3.906 58.781 85.815 1.00 15.87 98 GLN A CA 1
ATOM 765 C C . GLN A 1 98 ? 2.375 58.855 85.737 1.00 16.34 98 GLN A C 1
ATOM 766 O O . GLN A 1 98 ? 1.772 59.813 86.214 1.00 13.46 98 GLN A O 1
ATOM 772 N N . VAL A 1 99 ? 1.757 57.840 85.135 1.00 16.99 99 VAL A N 1
ATOM 773 C CA . VAL A 1 99 ? 0.302 57.789 85.001 1.00 16.23 99 VAL A CA 1
ATOM 774 C C . VAL A 1 99 ? -0.336 57.534 86.359 1.00 15.77 99 VAL A C 1
ATOM 775 O O . VAL A 1 99 ? -1.272 58.233 86.755 1.00 16.30 99 VAL A O 1
ATOM 779 N N . VAL A 1 100 ? 0.180 56.542 87.080 1.00 14.05 100 VAL A N 1
ATOM 780 C CA . VAL A 1 100 ? -0.338 56.223 88.405 1.00 13.64 100 VAL A CA 1
ATOM 781 C C . VAL A 1 100 ? -0.167 57.430 89.341 1.00 13.93 100 VAL A C 1
ATOM 782 O O . VAL A 1 100 ? -1.094 57.806 90.063 1.00 13.61 100 VAL A O 1
ATOM 786 N N . GLY A 1 101 ? 1.020 58.033 89.320 1.00 13.78 101 GLY A N 1
ATOM 787 C CA . GLY A 1 101 ? 1.290 59.186 90.166 1.00 14.94 101 GLY A CA 1
ATOM 788 C C . GLY A 1 101 ? 0.470 60.417 89.796 1.00 15.59 101 GLY A C 1
ATOM 789 O O . GLY A 1 101 ? 0.041 61.170 90.667 1.00 16.62 101 GLY A O 1
ATOM 790 N N . TYR A 1 102 ? 0.263 60.630 88.502 1.00 16.99 102 TYR A N 1
ATOM 791 C CA . TYR A 1 102 ? -0.524 61.765 88.022 1.00 18.26 102 TYR A CA 1
ATOM 792 C C . TYR A 1 102 ? -1.972 61.666 88.507 1.00 17.00 102 TYR A C 1
ATOM 793 O O . TYR A 1 102 ? -2.529 62.629 89.027 1.00 16.40 102 TYR A O 1
ATOM 802 N N . ARG A 1 103 ? -2.578 60.496 88.329 1.00 18.71 103 ARG A N 1
ATOM 803 C CA . ARG A 1 103 ? -3.965 60.281 88.747 1.00 19.97 103 ARG A CA 1
ATOM 804 C C . ARG A 1 103 ? -4.101 60.290 90.263 1.00 18.32 103 ARG A C 1
ATOM 805 O O . ARG A 1 103 ? -5.098 60.784 90.803 1.00 18.78 103 ARG A O 1
ATOM 813 N N . SER A 1 104 ? -3.104 59.740 90.950 1.00 14.82 104 SER A N 1
ATOM 814 C CA . SER A 1 104 ? -3.123 59.708 92.406 1.00 15.35 104 SER A CA 1
ATOM 815 C C . SER A 1 104 ? -3.023 61.122 92.978 1.00 16.28 104 SER A C 1
ATOM 816 O O . SER A 1 104 ? -3.736 61.468 93.919 1.00 15.34 104 SER A O 1
ATOM 827 N N . LYS A 1 106 ? -3.800 63.937 91.407 1.00 18.50 106 LYS A N 1
ATOM 828 C CA . LYS A 1 106 ? -5.006 64.673 91.027 1.00 17.68 106 LYS A CA 1
ATOM 829 C C . LYS A 1 106 ? -6.104 64.390 92.055 1.00 17.24 106 LYS A C 1
ATOM 830 O O . LYS A 1 106 ? -6.846 65.286 92.442 1.00 17.21 106 LYS A O 1
ATOM 836 N N . LEU A 1 107 ? -6.202 63.140 92.498 1.00 16.05 107 LEU A N 1
ATOM 837 C CA . LEU A 1 107 ? -7.213 62.765 93.486 1.00 16.41 107 LEU A CA 1
ATOM 838 C C . LEU A 1 107 ? -6.915 63.397 94.846 1.00 16.24 107 LEU A C 1
ATOM 839 O O . LEU A 1 107 ? -7.828 63.838 95.546 1.00 15.71 107 LEU A O 1
ATOM 844 N N . ALA A 1 108 ? -5.640 63.433 95.224 1.00 15.03 108 ALA A N 1
ATOM 845 C CA . ALA A 1 108 ? -5.257 64.036 96.498 1.00 13.16 108 ALA A CA 1
ATOM 846 C C . ALA A 1 108 ? -5.615 65.530 96.491 1.00 14.43 108 ALA A C 1
ATOM 847 O O . ALA A 1 108 ? -6.119 66.058 97.478 1.00 13.68 108 ALA A O 1
ATOM 849 N N . ILE A 1 109 ? -5.344 66.202 95.376 1.00 14.92 109 ILE A N 1
ATOM 850 C CA . ILE A 1 109 ? -5.651 67.625 95.241 1.00 15.93 109 ILE A CA 1
ATOM 851 C C . ILE A 1 109 ? -7.162 67.850 95.357 1.00 18.69 109 ILE A C 1
ATOM 852 O O . ILE A 1 109 ? -7.608 68.787 96.018 1.00 17.68 109 ILE A O 1
ATOM 857 N N . LYS A 1 110 ? -7.950 66.979 94.729 1.00 18.40 110 LYS A N 1
ATOM 858 C CA . LYS A 1 110 ? -9.405 67.096 94.783 1.00 20.51 110 LYS A CA 1
ATOM 859 C C . LYS A 1 110 ? -9.917 66.954 96.216 1.00 20.04 110 LYS A C 1
ATOM 860 O O . LYS A 1 110 ? -10.760 67.728 96.666 1.00 18.34 110 LYS A O 1
ATOM 866 N N . LYS A 1 111 ? -9.402 65.965 96.937 1.00 18.90 111 LYS A N 1
ATOM 867 C CA . LYS A 1 111 ? -9.826 65.749 98.308 1.00 16.65 111 LYS A CA 1
ATOM 868 C C . LYS A 1 111 ? -9.432 66.914 99.218 1.00 17.30 111 LYS A C 1
ATOM 869 O O . LYS A 1 111 ? -10.210 67.325 100.070 1.00 17.65 111 LYS A O 1
ATOM 875 N N . ALA A 1 112 ? -8.230 67.448 99.031 1.00 16.29 112 ALA A N 1
ATOM 876 C CA . ALA A 1 112 ? -7.758 68.572 99.835 1.00 16.43 112 ALA A CA 1
ATOM 877 C C . ALA A 1 112 ? -8.653 69.784 99.571 1.00 17.43 112 ALA A C 1
ATOM 878 O O . ALA A 1 112 ? -9.090 70.483 100.491 1.00 16.71 112 ALA A O 1
ATOM 880 N N . LYS A 1 113 ? -8.923 70.027 98.298 1.00 18.37 113 LYS A N 1
ATOM 881 C CA . LYS A 1 113 ? -9.765 71.140 97.897 1.00 21.46 113 LYS A CA 1
ATOM 882 C C . LYS A 1 113 ? -11.111 71.078 98.619 1.00 22.77 113 LYS A C 1
ATOM 883 O O . LYS A 1 113 ? -11.610 72.090 99.113 1.00 22.36 113 LYS A O 1
ATOM 889 N N . ASP A 1 114 ? -11.676 69.879 98.708 1.00 24.32 114 ASP A N 1
ATOM 890 C CA . ASP A 1 114 ? -12.979 69.690 99.336 1.00 25.83 114 ASP A CA 1
ATOM 891 C C . ASP A 1 114 ? -13.003 69.542 100.848 1.00 24.62 114 ASP A C 1
ATOM 892 O O . ASP A 1 114 ? -14.007 69.869 101.485 1.00 23.81 114 ASP A O 1
ATOM 897 N N . THR A 1 115 ? -11.909 69.062 101.432 1.00 22.49 115 THR A N 1
ATOM 898 C CA . THR A 1 115 ? -11.873 68.841 102.875 1.00 20.56 115 THR A CA 1
ATOM 899 C C . THR A 1 115 ? -10.725 69.536 103.600 1.00 19.87 115 THR A C 1
ATOM 900 O O . THR A 1 115 ? -10.717 69.611 104.832 1.00 17.31 115 THR A O 1
ATOM 904 N N . GLY A 1 116 ? -9.756 70.030 102.838 1.00 17.93 116 GLY A N 1
ATOM 905 C CA . GLY A 1 116 ? -8.610 70.679 103.444 1.00 16.19 116 GLY A CA 1
ATOM 906 C C . GLY A 1 116 ? -7.384 69.781 103.374 1.00 16.47 116 GLY A C 1
ATOM 907 O O . GLY A 1 116 ? -6.264 70.271 103.238 1.00 15.17 116 GLY A O 1
ATOM 908 N N . ILE A 1 117 ? -7.599 68.468 103.446 1.00 15.03 117 ILE A N 1
ATOM 909 C CA . ILE A 1 117 ? -6.499 67.499 103.405 1.00 16.80 117 ILE A CA 1
ATOM 910 C C . ILE A 1 117 ? -6.726 66.364 102.412 1.00 17.77 117 ILE A C 1
ATOM 911 O O . ILE A 1 117 ? -7.848 65.898 102.235 1.00 18.49 117 ILE A O 1
ATOM 916 N N . GLY A 1 118 ? -5.647 65.917 101.778 1.00 18.34 118 GLY A N 1
ATOM 917 C CA . GLY A 1 118 ? -5.737 64.825 100.826 1.00 16.77 118 GLY A CA 1
ATOM 918 C C . GLY A 1 118 ? -4.497 63.945 100.871 1.00 17.21 118 GLY A C 1
ATOM 919 O O . GLY A 1 118 ? -3.394 64.408 100.587 1.00 17.20 118 GLY A O 1
ATOM 920 N N . ILE A 1 119 ? -4.672 62.683 101.242 1.00 15.50 119 ILE A N 1
ATOM 921 C CA . ILE A 1 119 ? -3.559 61.739 101.307 1.00 16.13 119 ILE A CA 1
ATOM 922 C C . ILE A 1 119 ? -3.868 60.518 100.457 1.00 14.53 119 ILE A C 1
ATOM 923 O O . ILE A 1 119 ? -4.796 59.762 100.744 1.00 14.19 119 ILE A O 1
ATOM 928 N N . VAL A 1 120 ? -3.101 60.339 99.391 1.00 12.61 120 VAL A N 1
ATOM 929 C CA . VAL A 1 120 ? -3.313 59.197 98.520 1.00 13.60 120 VAL A CA 1
ATOM 930 C C . VAL A 1 120 ? -2.033 58.384 98.482 1.00 14.66 120 VAL A C 1
ATOM 931 O O . VAL A 1 120 ? -0.943 58.923 98.287 1.00 13.11 120 VAL A O 1
ATOM 935 N N . ILE A 1 121 ? -2.173 57.085 98.700 1.00 14.56 121 ILE A N 1
ATOM 936 C CA . ILE A 1 121 ? -1.036 56.188 98.676 1.00 16.54 121 ILE A CA 1
ATOM 937 C C . ILE A 1 121 ? -1.279 55.140 97.601 1.00 16.22 121 ILE A C 1
ATOM 938 O O . ILE A 1 121 ? -2.401 54.658 97.425 1.00 15.08 121 ILE A O 1
ATOM 943 N N . ALA A 1 122 ? -0.226 54.794 96.873 1.00 14.88 122 ALA A N 1
ATOM 944 C CA . ALA A 1 122 ? -0.364 53.828 95.799 1.00 15.40 122 ALA A CA 1
ATOM 945 C C . ALA A 1 122 ? 0.644 52.694 95.877 1.00 14.58 122 ALA A C 1
ATOM 946 O O . ALA A 1 122 ? 1.785 52.887 96.285 1.00 15.57 122 ALA A O 1
ATOM 948 N N . ARG A 1 123 ? 0.198 51.500 95.507 1.00 15.22 123 ARG A N 1
ATOM 949 C CA . ARG A 1 123 ? 1.069 50.334 95.478 1.00 16.14 123 ARG A CA 1
ATOM 950 C C . ARG A 1 123 ? 0.926 49.767 94.078 1.00 15.55 123 ARG A C 1
ATOM 951 O O . ARG A 1 123 ? 0.102 50.243 93.289 1.00 16.39 123 ARG A O 1
ATOM 959 N N . ASN A 1 124 ? 1.723 48.748 93.779 1.00 15.68 124 ASN A N 1
ATOM 960 C CA . ASN A 1 124 ? 1.696 48.081 92.482 1.00 15.36 124 ASN A CA 1
ATOM 961 C C . ASN A 1 124 ? 1.846 49.056 91.320 1.00 15.74 124 ASN A C 1
ATOM 962 O O . ASN A 1 124 ? 1.104 49.001 90.336 1.00 15.96 124 ASN A O 1
ATOM 967 N N . SER A 1 125 ? 2.828 49.943 91.440 1.00 17.02 125 SER A N 1
ATOM 968 C CA . SER A 1 125 ? 3.113 50.935 90.415 1.00 16.94 125 SER A CA 1
ATOM 969 C C . SER A 1 125 ? 4.520 50.686 89.843 1.00 18.37 125 SER A C 1
ATOM 970 O O . SER A 1 125 ? 5.092 49.611 90.024 1.00 17.35 125 SER A O 1
ATOM 973 N N . ASN A 1 126 ? 5.070 51.686 89.160 1.00 17.87 126 ASN A N 1
ATOM 974 C CA . ASN A 1 126 ? 6.394 51.588 88.554 1.00 16.52 126 ASN A CA 1
ATOM 975 C C . ASN A 1 126 ? 7.171 52.879 88.795 1.00 17.48 126 ASN A C 1
ATOM 976 O O . ASN A 1 126 ? 6.623 53.838 89.330 1.00 16.70 126 ASN A O 1
ATOM 981 N N . HIS A 1 127 ? 8.442 52.904 88.398 1.00 17.35 127 HIS A N 1
ATOM 982 C CA . HIS A 1 127 ? 9.287 54.086 88.589 1.00 17.51 127 HIS A CA 1
ATOM 983 C C . HIS A 1 127 ? 8.578 55.322 88.042 1.00 16.57 127 HIS A C 1
ATOM 984 O O . HIS A 1 127 ? 8.169 55.332 86.883 1.00 18.28 127 HIS A O 1
ATOM 991 N N . TYR A 1 128 ? 8.430 56.363 88.860 1.00 13.20 128 TYR A N 1
ATOM 992 C CA . TYR A 1 128 ? 7.724 57.550 88.385 1.00 15.14 128 TYR A CA 1
ATOM 993 C C . TYR A 1 128 ? 8.531 58.825 88.125 1.00 15.90 128 TYR A C 1
ATOM 994 O O . TYR A 1 128 ? 7.976 59.919 88.099 1.00 15.71 128 TYR A O 1
ATOM 1003 N N . GLY A 1 129 ? 9.834 58.687 87.916 1.00 17.48 129 GLY A N 1
ATOM 1004 C CA . GLY A 1 129 ? 10.646 59.860 87.644 1.00 19.14 129 GLY A CA 1
ATOM 1005 C C . GLY A 1 129 ? 10.916 60.717 88.865 1.00 17.61 129 GLY A C 1
ATOM 1006 O O . GLY A 1 129 ? 11.025 60.200 89.973 1.00 18.95 129 GLY A O 1
ATOM 1007 N N . ILE A 1 130 ? 11.025 62.030 88.674 1.00 18.03 130 ILE A N 1
ATOM 1008 C CA . ILE A 1 130 ? 11.305 62.917 89.800 1.00 18.60 130 ILE A CA 1
ATOM 1009 C C . ILE A 1 130 ? 10.081 63.108 90.691 1.00 17.50 130 ILE A C 1
ATOM 1010 O O . ILE A 1 130 ? 8.967 63.300 90.203 1.00 16.40 130 ILE A O 1
ATOM 1015 N N . ALA A 1 131 ? 10.298 63.031 92.002 1.00 17.70 131 ALA A N 1
ATOM 1016 C CA . ALA A 1 131 ? 9.223 63.189 92.974 1.00 16.11 131 ALA A CA 1
ATOM 1017 C C . ALA A 1 131 ? 8.664 64.614 92.952 1.00 15.44 131 ALA A C 1
ATOM 1018 O O . A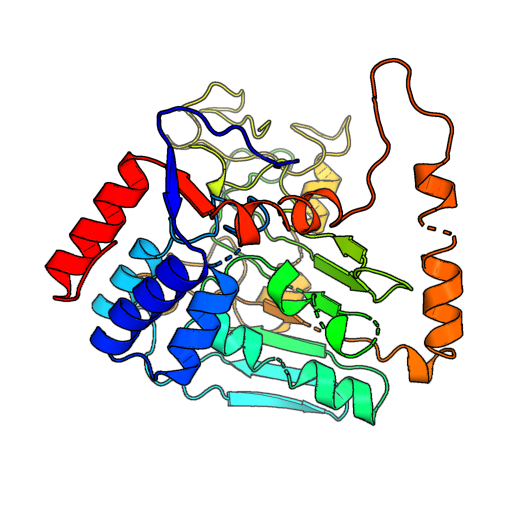LA A 1 131 ? 7.470 64.825 93.165 1.00 11.83 131 ALA A O 1
ATOM 1020 N N . GLY A 1 132 ? 9.528 65.588 92.680 1.00 14.80 132 GLY A N 1
ATOM 1021 C CA . GLY A 1 132 ? 9.089 66.976 92.657 1.00 15.90 132 GLY A CA 1
ATOM 1022 C C . GLY A 1 132 ? 8.009 67.265 91.633 1.00 16.28 132 GLY A C 1
ATOM 1023 O O . GLY A 1 132 ? 7.237 68.216 91.776 1.00 18.00 132 GLY A O 1
ATOM 1024 N N . TYR A 1 133 ? 7.954 66.453 90.585 1.00 17.58 133 TYR A N 1
ATOM 1025 C CA . TYR A 1 133 ? 6.951 66.630 89.546 1.00 17.62 133 TYR A CA 1
ATOM 1026 C C . TYR A 1 133 ? 5.530 66.572 90.115 1.00 16.52 133 TYR A C 1
ATOM 1027 O O . TYR A 1 133 ? 4.665 67.356 89.728 1.00 16.94 133 TYR A O 1
ATOM 1036 N N . TYR A 1 134 ? 5.288 65.637 91.029 1.00 16.89 134 TYR A N 1
ATOM 1037 C CA . TYR A 1 134 ? 3.957 65.478 91.620 1.00 14.68 134 TYR A CA 1
ATOM 1038 C C . TYR A 1 134 ? 3.699 66.534 92.695 1.00 14.89 134 TYR A C 1
ATOM 1039 O O . TYR A 1 134 ? 2.592 67.063 92.804 1.00 14.28 134 TYR A O 1
ATOM 1048 N N . ALA A 1 135 ? 4.721 66.858 93.479 1.00 14.33 135 ALA A N 1
ATOM 1049 C CA . ALA A 1 135 ? 4.550 67.872 94.516 1.00 17.20 135 ALA A CA 1
ATOM 1050 C C . ALA A 1 135 ? 4.186 69.203 93.867 1.00 17.14 135 ALA A C 1
ATOM 1051 O O . ALA A 1 135 ? 3.330 69.930 94.373 1.00 18.33 135 ALA A O 1
ATOM 1053 N N . LEU A 1 136 ? 4.837 69.513 92.745 1.00 18.22 136 LEU A N 1
ATOM 1054 C CA . LEU A 1 136 ? 4.591 70.766 92.027 1.00 19.73 136 LEU A CA 1
ATOM 1055 C C . LEU A 1 136 ? 3.163 70.900 91.534 1.00 19.81 136 LEU A C 1
ATOM 1056 O O . LEU A 1 136 ? 2.623 72.008 91.456 1.00 18.88 136 LEU A O 1
ATOM 1069 N N . ALA A 1 138 ? 0.478 70.152 93.017 1.00 15.15 138 ALA A N 1
ATOM 1070 C CA . ALA A 1 138 ? -0.336 70.737 94.073 1.00 14.71 138 ALA A CA 1
ATOM 1071 C C . ALA A 1 138 ? -0.013 72.221 94.277 1.00 15.59 138 ALA A C 1
ATOM 1072 O O . ALA A 1 138 ? -0.915 73.039 94.450 1.00 15.33 138 ALA A O 1
ATOM 1074 N N . ALA A 1 139 ? 1.269 72.566 94.251 1.00 15.36 139 ALA A N 1
ATOM 1075 C CA . ALA A 1 139 ? 1.672 73.955 94.436 1.00 17.61 139 ALA A CA 1
ATOM 1076 C C . ALA A 1 139 ? 1.084 74.858 93.354 1.00 19.53 139 ALA A C 1
ATOM 1077 O O . ALA A 1 139 ? 0.679 75.988 93.638 1.00 20.56 139 ALA A O 1
ATOM 1079 N N . GLU A 1 140 ? 1.037 74.364 92.118 1.00 20.53 140 GLU A N 1
ATOM 1080 C CA . GLU A 1 140 ? 0.484 75.146 91.015 1.00 21.69 140 GLU A CA 1
ATOM 1081 C C . GLU A 1 140 ? -1.020 75.326 91.200 1.00 21.26 140 GLU A C 1
ATOM 1082 O O . GLU A 1 140 ? -1.656 76.109 90.494 1.00 19.31 140 GLU A O 1
ATOM 1088 N N . GLU A 1 141 ? -1.587 74.591 92.152 1.00 20.40 141 GLU A N 1
ATOM 1089 C CA . GLU A 1 141 ? -3.009 74.695 92.447 1.00 22.24 141 GLU A CA 1
ATOM 1090 C C . GLU A 1 141 ? -3.229 75.533 93.709 1.00 20.03 141 GLU A C 1
ATOM 1091 O O . GLU A 1 141 ? -4.349 75.650 94.190 1.00 21.50 141 GLU A O 1
ATOM 1097 N N . GLY A 1 142 ? -2.153 76.111 94.236 1.00 20.38 142 GLY A N 1
ATOM 1098 C CA . GLY A 1 142 ? -2.255 76.934 95.433 1.00 18.91 142 GLY A CA 1
ATOM 1099 C C . GLY A 1 142 ? -2.289 76.132 96.723 1.00 18.48 142 GLY A C 1
ATOM 1100 O O . GLY A 1 142 ? -2.868 76.568 97.719 1.00 19.99 142 GLY A O 1
ATOM 1109 N N . ILE A 1 144 ? -0.049 72.933 99.312 1.00 16.38 144 ILE A N 1
ATOM 1110 C CA . ILE A 1 144 ? 1.234 72.325 99.646 1.00 14.64 144 ILE A CA 1
ATOM 1111 C C . ILE A 1 144 ? 1.182 70.881 99.155 1.00 16.37 144 ILE A C 1
ATOM 1112 O O . ILE A 1 144 ? 0.220 70.151 99.416 1.00 17.09 144 ILE A O 1
ATOM 1117 N N . GLY A 1 145 ? 2.206 70.474 98.425 1.00 13.93 145 GLY A N 1
ATOM 1118 C CA . GLY A 1 145 ? 2.232 69.120 97.920 1.00 14.88 145 GLY A CA 1
ATOM 1119 C C . GLY A 1 145 ? 3.446 68.374 98.429 1.00 15.17 145 GLY A C 1
ATOM 1120 O O . GLY A 1 145 ? 4.559 68.914 98.459 1.00 12.03 145 GLY A O 1
ATOM 1121 N N . ILE A 1 146 ? 3.217 67.137 98.856 1.00 12.65 146 ILE A N 1
ATOM 1122 C CA . ILE A 1 146 ? 4.288 66.274 99.338 1.00 14.36 146 ILE A CA 1
ATOM 1123 C C . ILE A 1 146 ? 4.204 64.953 98.591 1.00 14.38 146 ILE A C 1
ATOM 1124 O O . ILE A 1 146 ? 3.117 64.379 98.446 1.00 12.53 146 ILE A O 1
ATOM 1129 N N . SER A 1 147 ? 5.343 64.485 98.093 1.00 13.57 147 SER A N 1
ATOM 1130 C CA . SER A 1 147 ? 5.377 63.214 97.391 1.00 14.74 147 SER A CA 1
ATOM 1131 C C . SER A 1 147 ? 6.627 62.429 97.747 1.00 14.24 147 SER A C 1
ATOM 1132 O O . SER A 1 147 ? 7.694 63.000 97.948 1.00 14.83 147 SER A O 1
ATOM 1143 N N . THR A 1 149 ? 8.417 58.154 97.220 1.00 15.48 149 THR A N 1
ATOM 1144 C CA . THR A 1 149 ? 8.361 56.890 96.505 1.00 16.15 149 THR A CA 1
ATOM 1145 C C . THR A 1 149 ? 9.527 56.025 96.968 1.00 16.86 149 THR A C 1
ATOM 1146 O O . THR A 1 149 ? 10.592 56.538 97.311 1.00 17.89 149 THR A O 1
ATOM 1150 N N . ASN A 1 150 ? 9.324 54.714 97.009 1.00 16.98 150 ASN A N 1
ATOM 1151 C CA . ASN A 1 150 ? 10.412 53.839 97.388 1.00 16.98 150 ASN A CA 1
ATOM 1152 C C . ASN A 1 150 ? 11.048 53.410 96.068 1.00 19.18 150 ASN A C 1
ATOM 1153 O O . ASN A 1 150 ? 10.633 53.871 94.995 1.00 19.03 150 ASN A O 1
ATOM 1158 N N . SER A 1 151 ? 12.061 52.557 96.127 1.00 19.64 151 SER A N 1
ATOM 1159 C CA . SER A 1 151 ? 12.720 52.134 94.901 1.00 23.60 151 SER A CA 1
ATOM 1160 C C . SER A 1 151 ? 13.497 50.845 95.095 1.00 25.24 151 SER A C 1
ATOM 1161 O O . SER A 1 151 ? 13.362 50.171 96.116 1.00 24.12 151 SER A O 1
ATOM 1164 N N . ARG A 1 152 ? 14.310 50.507 94.101 1.00 26.74 152 ARG A N 1
ATOM 1165 C CA . ARG A 1 152 ? 15.123 49.301 94.160 1.00 27.42 152 ARG A CA 1
ATOM 1166 C C . ARG A 1 152 ? 16.146 49.457 95.273 1.00 26.88 152 ARG A C 1
ATOM 1167 O O . ARG A 1 152 ? 16.566 50.571 95.585 1.00 26.61 152 ARG A O 1
ATOM 1175 N N . PRO A 1 153 ? 16.555 48.344 95.898 1.00 27.06 153 PRO A N 1
ATOM 1176 C CA . PRO A 1 153 ? 17.547 48.430 96.975 1.00 27.29 153 PRO A CA 1
ATOM 1177 C C . PRO A 1 153 ? 18.898 48.892 96.429 1.00 27.54 153 PRO A C 1
ATOM 1178 O O . PRO A 1 153 ? 19.458 48.270 95.524 1.00 27.19 153 PRO A O 1
ATOM 1182 N N . LEU A 1 154 ? 19.414 49.986 96.980 1.00 27.73 154 LEU A N 1
ATOM 1183 C CA . LEU A 1 154 ? 20.686 50.547 96.535 1.00 27.53 154 LEU A CA 1
ATOM 1184 C C . LEU A 1 154 ? 21.501 51.122 97.687 1.00 28.44 154 LEU A C 1
ATOM 1185 O O . LEU A 1 154 ? 22.692 51.387 97.532 1.00 29.23 154 LEU A O 1
ATOM 1190 N N . VAL A 1 155 ? 20.863 51.309 98.841 1.00 27.69 155 VAL A N 1
ATOM 1191 C CA . VAL A 1 155 ? 21.530 51.898 99.999 1.00 26.82 155 VAL A CA 1
ATOM 1192 C C . VAL A 1 155 ? 21.707 50.916 101.152 1.00 28.17 155 VAL A C 1
ATOM 1193 O O . VAL A 1 155 ? 20.865 50.045 101.374 1.00 27.90 155 VAL A O 1
ATOM 1197 N N . ALA A 1 156 ? 22.810 51.063 101.882 1.00 27.47 156 ALA A N 1
ATOM 1198 C CA . ALA A 1 156 ? 23.097 50.188 103.013 1.00 28.22 156 ALA A CA 1
ATOM 1199 C C . ALA A 1 156 ? 22.706 50.835 104.334 1.00 28.06 156 ALA A C 1
ATOM 1200 O O . ALA A 1 156 ? 23.027 51.997 104.590 1.00 28.21 156 ALA A O 1
ATOM 1202 N N . PRO A 1 157 ? 22.006 50.088 105.195 1.00 27.45 157 PRO A N 1
ATOM 1203 C CA . PRO A 1 157 ? 21.601 50.648 106.485 1.00 28.76 157 PRO A CA 1
ATOM 1204 C C . PRO A 1 157 ? 22.839 50.935 107.329 1.00 30.92 157 PRO A C 1
ATOM 1205 O O . PRO A 1 157 ? 23.892 50.321 107.128 1.00 29.07 157 PRO A O 1
ATOM 1209 N N . THR A 1 158 ? 22.705 51.867 108.267 1.00 30.14 158 THR A N 1
ATOM 1210 C CA . THR A 1 158 ? 23.808 52.244 109.133 1.00 30.79 158 THR A CA 1
ATOM 1211 C C . THR A 1 158 ? 24.330 51.044 109.912 1.00 32.28 158 THR A C 1
ATOM 1212 O O . THR A 1 158 ? 23.610 50.446 110.714 1.00 30.63 158 THR A O 1
ATOM 1216 N N . GLY A 1 159 ? 25.590 50.699 109.665 1.00 34.11 159 GLY A N 1
ATOM 1217 C CA . GLY A 1 159 ? 26.194 49.569 110.343 1.00 35.27 159 GLY A CA 1
ATOM 1218 C C . GLY A 1 159 ? 26.222 48.325 109.478 1.00 35.94 159 GLY A C 1
ATOM 1219 O O . GLY A 1 159 ? 26.694 47.271 109.911 1.00 37.23 159 GLY A O 1
ATOM 1220 N N . GLY A 1 160 ? 25.723 48.449 108.251 1.00 35.38 160 GLY A N 1
ATOM 1221 C CA . GLY A 1 160 ? 25.683 47.318 107.341 1.00 34.41 160 GLY A CA 1
ATOM 1222 C C . GLY A 1 160 ? 26.386 47.593 106.030 1.00 35.37 160 GLY A C 1
ATOM 1223 O O . GLY A 1 160 ? 26.904 48.689 105.818 1.00 35.49 160 GLY A O 1
ATOM 1224 N N . ILE A 1 161 ? 26.397 46.604 105.141 1.00 35.68 161 ILE A N 1
ATOM 1225 C CA . ILE A 1 161 ? 27.065 46.752 103.854 1.00 38.10 161 ILE A CA 1
ATOM 1226 C C . ILE A 1 161 ? 26.240 46.302 102.650 1.00 37.84 161 ILE A C 1
ATOM 1227 O O . ILE A 1 161 ? 26.659 46.484 101.509 1.00 39.14 161 ILE A O 1
ATOM 1232 N N . GLU A 1 162 ? 25.074 45.716 102.900 1.00 37.77 162 GLU A N 1
ATOM 1233 C CA . GLU A 1 162 ? 24.210 45.247 101.816 1.00 36.68 162 GLU A CA 1
ATOM 1234 C C . GLU A 1 162 ? 23.323 46.345 101.245 1.00 35.68 162 GLU A C 1
ATOM 1235 O O . GLU A 1 162 ? 22.956 47.281 101.951 1.00 35.72 162 GLU A O 1
ATOM 1241 N N . ARG A 1 163 ? 22.976 46.218 99.967 1.00 34.12 163 ARG A N 1
ATOM 1242 C CA . ARG A 1 163 ? 22.071 47.166 99.333 1.00 33.99 163 ARG A CA 1
ATOM 1243 C C . ARG A 1 163 ? 20.701 46.680 99.789 1.00 32.87 163 ARG A C 1
ATOM 1244 O O . ARG A 1 163 ? 20.218 45.658 99.308 1.00 31.60 163 ARG A O 1
ATOM 1252 N N . ILE A 1 164 ? 20.075 47.389 100.717 1.00 32.16 164 ILE A N 1
ATOM 1253 C CA . ILE A 1 164 ? 18.765 46.960 101.187 1.00 31.53 164 ILE A CA 1
ATOM 1254 C C . ILE A 1 164 ? 17.712 48.053 101.165 1.00 28.81 164 ILE A C 1
ATOM 1255 O O . ILE A 1 164 ? 16.533 47.767 100.970 1.00 25.71 164 ILE A O 1
ATOM 1260 N N . LEU A 1 165 ? 18.139 49.299 101.353 1.00 27.26 165 LEU A N 1
ATOM 1261 C CA . LEU A 1 165 ? 17.217 50.432 101.358 1.00 25.05 165 LEU A CA 1
ATOM 1262 C C . LEU A 1 165 ? 17.197 51.145 100.006 1.00 24.23 165 LEU A C 1
ATOM 1263 O O . LEU A 1 165 ? 18.173 51.100 99.252 1.00 22.87 165 LEU A O 1
ATOM 1268 N N . GLY A 1 166 ? 16.088 51.814 99.707 1.00 22.31 166 GLY A N 1
ATOM 1269 C CA . GLY A 1 166 ? 15.992 52.537 98.452 1.00 21.74 166 GLY A CA 1
ATOM 1270 C C . GLY A 1 166 ? 16.481 53.965 98.611 1.00 21.26 166 GLY A C 1
ATOM 1271 O O . GLY A 1 166 ? 16.679 54.433 99.731 1.00 22.18 166 GLY A O 1
ATOM 1272 N N . THR A 1 167 ? 16.690 54.658 97.497 1.00 21.20 167 THR A N 1
ATOM 1273 C CA . THR A 1 167 ? 17.139 56.042 97.543 1.00 20.89 167 THR A CA 1
ATOM 1274 C C . THR A 1 167 ? 15.957 56.939 97.926 1.00 20.09 167 THR A C 1
ATOM 1275 O O . THR A 1 167 ? 16.092 58.152 98.100 1.00 19.78 167 THR A O 1
ATOM 1279 N N . ASN A 1 168 ? 14.805 56.292 98.052 1.00 17.82 168 ASN A N 1
ATOM 1280 C CA . ASN A 1 168 ? 13.539 56.885 98.478 1.00 18.69 168 ASN A CA 1
ATOM 1281 C C . ASN A 1 168 ? 13.529 58.393 98.691 1.00 17.65 168 ASN A C 1
ATOM 1282 O O . ASN A 1 168 ? 13.776 58.880 99.792 1.00 19.06 168 ASN A O 1
ATOM 1287 N N . PRO A 1 169 ? 13.196 59.151 97.638 1.00 17.74 169 PRO A N 1
ATOM 1288 C CA . PRO A 1 169 ? 13.165 60.609 97.729 1.00 18.50 169 PRO A CA 1
ATOM 1289 C C . PRO A 1 169 ? 11.962 61.182 98.465 1.00 19.07 169 PRO A C 1
ATOM 1290 O O . PRO A 1 169 ? 10.955 60.500 98.683 1.00 18.12 169 PRO A O 1
ATOM 1294 N N . ILE A 1 170 ? 12.101 62.445 98.855 1.00 17.86 170 ILE A N 1
ATOM 1295 C CA . ILE A 1 170 ? 11.060 63.195 99.536 1.00 18.54 170 ILE A CA 1
ATOM 1296 C C . ILE A 1 170 ? 10.967 64.537 98.830 1.00 18.39 170 ILE A C 1
ATOM 1297 O O . ILE A 1 170 ? 11.985 65.187 98.593 1.00 18.49 170 ILE A O 1
ATOM 1302 N N . ALA A 1 171 ? 9.753 64.952 98.489 1.00 16.18 171 ALA A N 1
ATOM 1303 C CA . ALA A 1 171 ? 9.571 66.230 97.823 1.00 15.61 171 ALA A CA 1
ATOM 1304 C C . ALA A 1 171 ? 8.429 67.026 98.441 1.00 15.75 171 ALA A C 1
ATOM 1305 O O . ALA A 1 171 ? 7.390 66.465 98.792 1.00 14.35 171 ALA A O 1
ATOM 1307 N N . LEU A 1 172 ? 8.644 68.330 98.586 1.00 14.50 172 LEU A N 1
ATOM 1308 C CA . LEU A 1 172 ? 7.633 69.233 99.108 1.00 15.50 172 LEU A CA 1
ATOM 1309 C C . LEU A 1 172 ? 7.662 70.503 98.280 1.00 15.68 172 LEU A C 1
ATOM 1310 O O . LEU A 1 172 ? 8.717 71.114 98.080 1.00 16.47 172 LEU A O 1
ATOM 1315 N N . ALA A 1 173 ? 6.495 70.890 97.787 1.00 13.52 173 ALA A N 1
ATOM 1316 C CA . ALA A 1 173 ? 6.374 72.097 96.991 1.00 14.24 173 ALA A CA 1
ATOM 1317 C C . ALA A 1 173 ? 5.323 72.976 97.649 1.00 14.36 173 ALA A C 1
ATOM 1318 O O . ALA A 1 173 ? 4.305 72.482 98.132 1.00 13.75 173 ALA A O 1
ATOM 1320 N N . ALA A 1 174 ? 5.581 74.275 97.691 1.00 13.18 174 ALA A N 1
ATOM 1321 C CA . ALA A 1 174 ? 4.633 75.213 98.271 1.00 14.98 174 ALA A CA 1
ATOM 1322 C C . ALA A 1 174 ? 4.604 76.454 97.389 1.00 16.82 174 ALA A C 1
ATOM 1323 O O . ALA A 1 174 ? 5.631 76.861 96.855 1.00 19.45 174 ALA A O 1
ATOM 1325 N N . PRO A 1 175 ? 3.425 77.063 97.210 1.00 18.38 175 PRO A N 1
ATOM 1326 C CA . PRO A 1 175 ? 3.360 78.262 96.372 1.00 19.29 175 PRO A CA 1
ATOM 1327 C C . PRO A 1 175 ? 3.960 79.478 97.088 1.00 21.81 175 PRO A C 1
ATOM 1328 O O . PRO A 1 175 ? 3.962 79.545 98.321 1.00 19.80 175 PRO A O 1
ATOM 1332 N N . THR A 1 176 ? 4.490 80.420 96.311 1.00 21.59 176 THR A N 1
ATOM 1333 C CA . THR A 1 176 ? 5.063 81.641 96.872 1.00 21.73 176 THR A CA 1
ATOM 1334 C C . THR A 1 176 ? 4.570 82.819 96.028 1.00 24.24 176 THR A C 1
ATOM 1335 O O . THR A 1 176 ? 3.736 82.645 95.131 1.00 23.03 176 THR A O 1
ATOM 1339 N N . LYS A 1 177 ? 5.074 84.015 96.319 1.00 23.57 177 LYS A N 1
ATOM 1340 C CA . LYS A 1 177 ? 4.695 85.194 95.550 1.00 26.86 177 LYS A CA 1
ATOM 1341 C C . LYS A 1 177 ? 5.249 85.044 94.133 1.00 26.60 177 LYS A C 1
ATOM 1342 O O . LYS A 1 177 ? 4.732 85.640 93.189 1.00 28.76 177 LYS A O 1
ATOM 1348 N N . ASP A 1 178 ? 6.303 84.243 93.992 1.00 24.91 178 ASP A N 1
ATOM 1349 C CA . ASP A 1 178 ? 6.933 84.023 92.695 1.00 24.64 178 ASP A CA 1
ATOM 1350 C C . ASP A 1 178 ? 6.867 82.544 92.315 1.00 23.75 178 ASP A C 1
ATOM 1351 O O . ASP A 1 178 ? 5.783 81.974 92.249 1.00 23.97 178 ASP A O 1
ATOM 1356 N N . LYS A 1 179 ? 8.011 81.919 92.061 1.00 23.67 179 LYS A N 1
ATOM 1357 C CA . LYS A 1 179 ? 8.013 80.503 91.701 1.00 25.08 179 LYS A CA 1
ATOM 1358 C C . LYS A 1 179 ? 7.892 79.628 92.944 1.00 24.84 179 LYS A C 1
ATOM 1359 O O . LYS A 1 179 ? 8.398 79.970 94.016 1.00 24.37 179 LYS A O 1
ATOM 1365 N N . PRO A 1 180 ? 7.214 78.481 92.816 1.00 23.77 180 PRO A N 1
ATOM 1366 C CA . PRO A 1 180 ? 7.042 77.581 93.957 1.00 22.03 180 PRO A CA 1
ATOM 1367 C C . PRO A 1 180 ? 8.334 77.165 94.648 1.00 20.68 180 PRO A C 1
ATOM 1368 O O . PRO A 1 180 ? 9.383 77.007 94.011 1.00 20.24 180 PRO A O 1
ATOM 1372 N N . PHE A 1 181 ? 8.250 77.009 95.964 1.00 18.33 181 PHE A N 1
ATOM 1373 C CA . PHE A 1 181 ? 9.371 76.520 96.738 1.00 17.19 181 PHE A CA 1
ATOM 1374 C C . PHE A 1 181 ? 9.340 75.042 96.352 1.00 19.59 181 PHE A C 1
ATOM 1375 O O . PHE A 1 181 ? 8.261 74.456 96.265 1.00 18.80 181 PHE A O 1
ATOM 1383 N N . LEU A 1 182 ? 10.493 74.435 96.112 1.00 20.07 182 LEU A N 1
ATOM 1384 C CA . LEU A 1 182 ? 10.497 73.030 95.732 1.00 21.23 182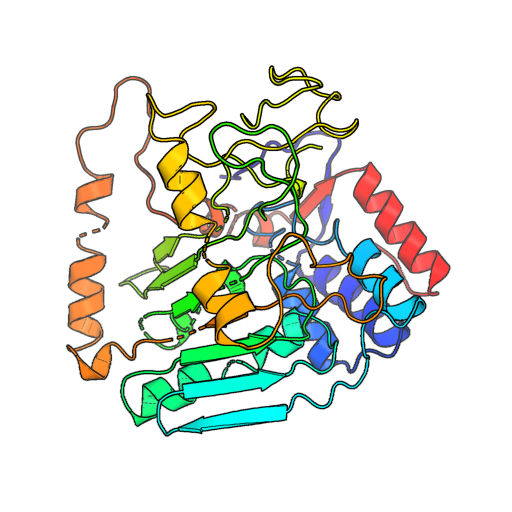 LEU A CA 1
ATOM 1385 C C . LEU A 1 182 ? 11.690 72.242 96.237 1.00 22.33 182 LEU A C 1
ATOM 1386 O O . LEU A 1 182 ? 12.802 72.370 95.722 1.00 21.90 182 LEU A O 1
ATOM 1391 N N . LEU A 1 183 ? 11.451 71.447 97.271 1.00 20.15 183 LEU A N 1
ATOM 1392 C CA . LEU A 1 183 ? 12.477 70.580 97.818 1.00 19.23 183 LEU A CA 1
ATOM 1393 C C . LEU A 1 183 ? 12.206 69.247 97.130 1.00 19.13 183 LEU A C 1
ATOM 1394 O O . LEU A 1 183 ? 11.059 68.806 97.059 1.00 16.05 183 LEU A O 1
ATOM 1399 N N . ASP A 1 184 ? 13.250 68.629 96.596 1.00 18.64 184 ASP A N 1
ATOM 1400 C CA . ASP A 1 184 ? 13.115 67.336 95.933 1.00 20.46 184 ASP A CA 1
ATOM 1401 C C . ASP A 1 184 ? 14.471 66.671 96.103 1.00 20.12 184 ASP A C 1
ATOM 1402 O O . ASP A 1 184 ? 15.420 67.003 95.401 1.00 20.84 184 ASP A O 1
ATOM 1415 N N . ALA A 1 186 ? 16.773 62.849 97.285 1.00 21.75 186 ALA A N 1
ATOM 1416 C CA . ALA A 1 186 ? 16.845 61.431 97.602 1.00 21.07 186 ALA A CA 1
ATOM 1417 C C . ALA A 1 186 ? 17.306 61.432 99.060 1.00 20.49 186 ALA A C 1
ATOM 1418 O O . ALA A 1 186 ? 17.991 62.362 99.485 1.00 19.39 186 ALA A O 1
ATOM 1420 N N . THR A 1 187 ? 16.930 60.419 99.832 1.00 19.80 187 THR A N 1
ATOM 1421 C CA . THR A 1 187 ? 17.342 60.365 101.229 1.00 20.04 187 THR A CA 1
ATOM 1422 C C . THR A 1 187 ? 18.743 59.768 101.382 1.00 21.38 187 THR A C 1
ATOM 1423 O O . THR A 1 187 ? 19.247 59.587 102.497 1.00 18.32 187 THR A O 1
ATOM 1427 N N . SER A 1 188 ? 19.362 59.461 100.249 1.00 21.84 188 SER A N 1
ATOM 1428 C CA . SER A 1 188 ? 20.721 58.939 100.227 1.00 25.09 188 SER A CA 1
ATOM 1429 C C . SER A 1 188 ? 21.555 60.164 99.869 1.00 27.30 188 SER A C 1
ATOM 1430 O O . SER A 1 188 ? 20.998 61.173 99.422 1.00 27.25 188 SER A O 1
ATOM 1433 N N . VAL A 1 189 ? 22.870 60.109 100.068 1.00 28.42 189 VAL A N 1
ATOM 1434 C CA . VAL A 1 189 ? 23.688 61.272 99.731 1.00 30.79 189 VAL A CA 1
ATOM 1435 C C . VAL A 1 189 ? 23.409 61.655 98.278 1.00 31.60 189 VAL A C 1
ATOM 1436 O O . VAL A 1 189 ? 23.223 62.828 97.965 1.00 32.90 189 VAL A O 1
ATOM 1440 N N . VAL A 1 190 ? 23.369 60.660 97.396 1.00 32.38 190 VAL A N 1
ATOM 1441 C CA . VAL A 1 190 ? 23.089 60.904 95.982 1.00 35.17 190 VAL A CA 1
ATOM 1442 C C . VAL A 1 190 ? 22.294 59.754 95.378 1.00 36.34 190 VAL A C 1
ATOM 1443 O O . VAL A 1 190 ? 22.264 58.654 95.924 1.00 35.34 190 VAL A O 1
ATOM 1447 N N . PRO A 1 191 ? 21.625 60.002 94.243 1.00 38.94 191 PRO A N 1
ATOM 1448 C CA . PRO A 1 191 ? 20.831 58.971 93.566 1.00 41.08 191 PRO A CA 1
ATOM 1449 C C . PRO A 1 191 ? 21.772 58.049 92.800 1.00 43.26 191 PRO A C 1
ATOM 1450 O O . PRO A 1 191 ? 22.845 58.475 92.370 1.00 42.67 191 PRO A O 1
ATOM 1454 N N . ILE A 1 192 ? 21.382 56.790 92.627 1.00 45.67 192 ILE A N 1
ATOM 1455 C CA . ILE A 1 192 ? 22.230 55.865 91.886 1.00 47.08 192 ILE A CA 1
ATOM 1456 C C . ILE A 1 192 ? 22.288 56.375 90.451 1.00 48.90 192 ILE A C 1
ATOM 1457 O O . ILE A 1 192 ? 23.325 56.308 89.795 1.00 50.16 192 ILE A O 1
ATOM 1462 N N . GLY A 1 193 ? 21.162 56.906 89.984 1.00 50.20 193 GLY A N 1
ATOM 1463 C CA . GLY A 1 193 ? 21.090 57.433 88.637 1.00 51.58 193 GLY A CA 1
ATOM 1464 C C . GLY A 1 193 ? 22.125 58.511 88.369 1.00 52.16 193 GLY A C 1
ATOM 1465 O O . GLY A 1 193 ? 22.381 58.845 87.215 1.00 52.39 193 GLY A O 1
ATOM 1466 N N . LYS A 1 194 ? 22.715 59.066 89.425 1.00 52.50 194 LYS A N 1
ATOM 1467 C CA . LYS A 1 194 ? 23.724 60.102 89.250 1.00 53.28 194 LYS A CA 1
ATOM 1468 C C . LYS A 1 194 ? 25.007 59.503 88.700 1.00 53.33 194 LYS A C 1
ATOM 1469 O O . LYS A 1 194 ? 25.488 59.917 87.649 1.00 52.56 194 LYS A O 1
ATOM 1475 N N . LEU A 1 195 ? 25.551 58.523 89.415 1.00 54.38 195 LEU A N 1
ATOM 1476 C CA . LEU A 1 195 ? 26.786 57.859 89.007 1.00 55.55 195 LEU A CA 1
ATOM 1477 C C . LEU A 1 195 ? 26.817 57.570 87.505 1.00 56.32 195 LEU A C 1
ATOM 1478 O O . LEU A 1 195 ? 26.285 56.558 87.042 1.00 56.26 195 LEU A O 1
ATOM 1483 N N . GLU A 1 196 ? 27.442 58.469 86.749 1.00 56.71 196 GLU A N 1
ATOM 1484 C CA . GLU A 1 196 ? 27.530 58.297 85.311 1.00 57.36 196 GLU A CA 1
ATOM 1485 C C . GLU A 1 196 ? 28.930 57.931 84.858 1.00 57.54 196 GLU A C 1
ATOM 1486 O O . GLU A 1 196 ? 29.832 58.769 84.866 1.00 57.94 196 GLU A O 1
ATOM 1487 N N . TRP A 1 209 ? 28.633 63.387 94.387 1.00 47.74 209 TRP A N 1
ATOM 1488 C CA . TRP A 1 209 ? 28.499 62.046 94.929 1.00 48.26 209 TRP A CA 1
ATOM 1489 C C . TRP A 1 209 ? 28.865 61.980 96.399 1.00 48.32 209 TRP A C 1
ATOM 1490 O O . TRP A 1 209 ? 28.837 62.991 97.097 1.00 47.72 209 TRP A O 1
ATOM 1491 N N . ALA A 1 210 ? 29.205 60.787 96.874 1.00 49.57 210 ALA A N 1
ATOM 1492 C CA . ALA A 1 210 ? 29.581 60.630 98.267 1.00 50.78 210 ALA A CA 1
ATOM 1493 C C . ALA A 1 210 ? 29.250 59.262 98.827 1.00 51.64 210 ALA A C 1
ATOM 1494 O O . ALA A 1 210 ? 29.813 58.846 99.843 1.00 51.07 210 ALA A O 1
ATOM 1495 N N . ILE A 1 211 ? 28.328 58.569 98.162 1.00 53.05 211 ILE A N 1
ATOM 1496 C CA . ILE A 1 211 ? 27.914 57.246 98.595 1.00 54.43 211 ILE A CA 1
ATOM 1497 C C . ILE A 1 211 ? 29.042 56.246 98.448 1.00 56.07 211 ILE A C 1
ATOM 1498 O O . ILE A 1 211 ? 29.086 55.461 97.499 1.00 56.18 211 ILE A O 1
ATOM 1499 N N . ASN A 1 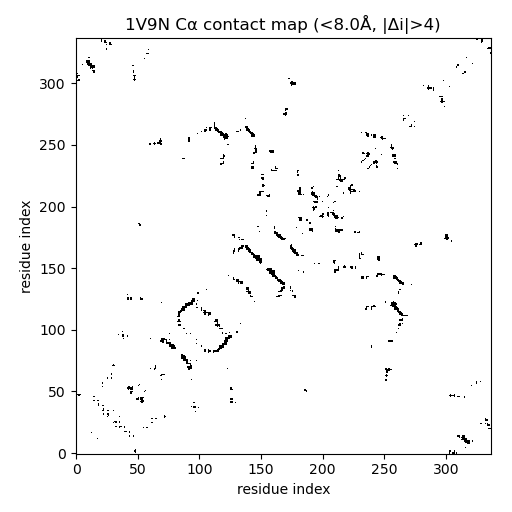212 ? 29.956 56.269 99.406 1.00 57.28 212 ASN A N 1
ATOM 1500 C CA . ASN A 1 212 ? 31.090 55.375 99.349 1.00 58.74 212 ASN A CA 1
ATOM 1501 C C . ASN A 1 212 ? 30.940 54.095 100.135 1.00 59.28 212 ASN A C 1
ATOM 1502 O O . ASN A 1 212 ? 31.080 54.072 101.355 1.00 60.37 212 ASN A O 1
ATOM 1503 N N . ARG A 1 213 ? 30.633 53.025 99.421 1.00 59.37 213 ARG A N 1
ATOM 1504 C CA . ARG A 1 213 ? 30.509 51.717 100.030 1.00 59.68 213 ARG A CA 1
ATOM 1505 C C . ARG A 1 213 ? 31.138 50.843 98.968 1.00 60.49 213 ARG A C 1
ATOM 1506 O O . ARG A 1 213 ? 30.598 50.741 97.870 1.00 59.74 213 ARG A O 1
ATOM 1507 N N . GLU A 1 214 ? 32.277 50.228 99.261 1.00 61.63 214 GLU A N 1
ATOM 1508 C CA . GLU A 1 214 ? 32.924 49.413 98.250 1.00 62.45 214 GLU A CA 1
ATOM 1509 C C . GLU A 1 214 ? 32.599 47.940 98.328 1.00 63.12 214 GLU A C 1
ATOM 1510 O O . GLU A 1 214 ? 31.448 47.533 98.174 1.00 63.39 214 GLU A O 1
ATOM 1511 N N . GLY A 1 215 ? 33.633 47.137 98.549 1.00 63.64 215 GLY A N 1
ATOM 1512 C CA . GLY A 1 215 ? 33.445 45.706 98.667 1.00 63.67 215 GLY A CA 1
ATOM 1513 C C . GLY A 1 215 ? 33.062 45.425 100.102 1.00 63.56 215 GLY A C 1
ATOM 1514 O O . GLY A 1 215 ? 32.107 44.700 100.373 1.00 63.09 215 GLY A O 1
ATOM 1515 N N . ASN A 1 216 ? 33.817 46.017 101.023 1.00 63.69 216 ASN A N 1
ATOM 1516 C CA . ASN A 1 216 ? 33.549 45.846 102.437 1.00 63.75 216 ASN A CA 1
ATOM 1517 C C . ASN A 1 216 ? 33.090 47.162 103.035 1.00 64.35 216 ASN A C 1
ATOM 1518 O O . ASN A 1 216 ? 32.568 47.204 104.151 1.00 64.78 216 ASN A O 1
ATOM 1519 N N . ILE A 1 217 ? 33.288 48.244 102.287 1.00 63.99 217 ILE A N 1
ATOM 1520 C CA . ILE A 1 217 ? 32.883 49.556 102.757 1.00 63.33 217 ILE A CA 1
ATOM 1521 C C . ILE A 1 217 ? 33.997 50.585 102.724 1.00 62.80 217 ILE A C 1
ATOM 1522 O O . ILE A 1 217 ? 34.720 50.752 103.705 1.00 63.56 217 ILE A O 1
ATOM 1523 N N . THR A 1 218 ? 34.134 51.282 101.600 1.00 62.08 218 THR A N 1
ATOM 1524 C CA . THR A 1 218 ? 35.173 52.289 101.487 1.00 61.81 218 THR A CA 1
ATOM 1525 C C . THR A 1 218 ? 34.813 53.450 100.581 1.00 61.52 218 THR A C 1
ATOM 1526 O O . THR A 1 218 ? 34.533 54.552 101.052 1.00 61.56 218 THR A O 1
ATOM 1527 N N . THR A 1 219 ? 34.828 53.203 99.274 1.00 61.89 219 THR A N 1
ATOM 1528 C CA . THR A 1 219 ? 34.506 54.240 98.310 1.00 61.83 219 THR A CA 1
ATOM 1529 C C . THR A 1 219 ? 34.911 53.819 96.911 1.00 62.54 219 THR A C 1
ATOM 1530 O O . THR A 1 219 ? 34.338 52.883 96.348 1.00 62.49 219 THR A O 1
ATOM 1531 N N . LYS A 1 220 ? 35.898 54.510 96.345 1.00 62.68 220 LYS A N 1
ATOM 1532 C CA . LYS A 1 220 ? 36.371 54.174 95.013 1.00 61.90 220 LYS A CA 1
ATOM 1533 C C . LYS A 1 220 ? 35.720 54.960 93.891 1.00 61.79 220 LYS A C 1
ATOM 1534 O O . LYS A 1 220 ? 35.835 56.187 93.831 1.00 60.58 220 LYS A O 1
ATOM 1535 N N . VAL A 1 221 ? 35.042 54.247 92.994 1.00 61.32 221 VAL A N 1
ATOM 1536 C CA . VAL A 1 221 ? 34.377 54.892 91.876 1.00 60.90 221 VAL A CA 1
ATOM 1537 C C . VAL A 1 221 ? 33.587 53.917 91.023 1.00 60.50 221 VAL A C 1
ATOM 1538 O O . VAL A 1 221 ? 32.522 54.249 90.501 1.00 59.54 221 VAL A O 1
ATOM 1539 N N . GLU A 1 222 ? 34.114 52.706 90.879 1.00 61.39 222 GLU A N 1
ATOM 1540 C CA . GLU A 1 222 ? 33.444 51.694 90.082 1.00 61.31 222 GLU A CA 1
ATOM 1541 C C . GLU A 1 222 ? 33.095 50.472 90.907 1.00 60.91 222 GLU A C 1
ATOM 1542 O O . GLU A 1 222 ? 32.412 49.564 90.431 1.00 60.88 222 GLU A O 1
ATOM 1543 N N . GLU A 1 223 ? 33.574 50.451 92.147 1.00 60.91 223 GLU A N 1
ATOM 1544 C CA . GLU A 1 223 ? 33.293 49.338 93.034 1.00 60.50 223 GLU A CA 1
ATOM 1545 C C . GLU A 1 223 ? 31.863 49.390 93.535 1.00 60.65 223 GLU A C 1
ATOM 1546 O O . GLU A 1 223 ? 31.400 48.481 94.226 1.00 60.45 223 GLU A O 1
ATOM 1547 N N . VAL A 1 224 ? 31.161 50.465 93.186 1.00 60.55 224 VAL A N 1
ATOM 1548 C CA . VAL A 1 224 ? 29.781 50.620 93.603 1.00 58.97 224 VAL A CA 1
ATOM 1549 C C . VAL A 1 224 ? 28.892 49.686 92.811 1.00 59.09 224 VAL A C 1
ATOM 1550 O O . VAL A 1 224 ? 28.052 48.986 93.377 1.00 58.49 224 VAL A O 1
ATOM 1551 N N . PHE A 1 225 ? 29.075 49.677 91.493 1.00 58.84 225 PHE A N 1
ATOM 1552 C CA . PHE A 1 225 ? 28.282 48.806 90.646 1.00 58.27 225 PHE A CA 1
ATOM 1553 C C . PHE A 1 225 ? 28.607 47.354 90.935 1.00 58.04 225 PHE A C 1
ATOM 1554 O O . PHE A 1 225 ? 27.741 46.481 90.860 1.00 58.17 225 PHE A O 1
ATOM 1555 N N . ASN A 1 226 ? 29.866 47.098 91.275 1.00 57.54 226 ASN A N 1
ATOM 1556 C CA . ASN A 1 226 ? 30.293 45.744 91.578 1.00 56.41 226 ASN A CA 1
ATOM 1557 C C . ASN A 1 226 ? 30.057 45.377 93.030 1.00 55.44 226 ASN A C 1
ATOM 1558 O O . ASN A 1 226 ? 30.994 45.341 93.828 1.00 55.41 226 ASN A O 1
ATOM 1559 N N . GLY A 1 227 ? 28.800 45.112 93.374 1.00 54.27 227 GLY A N 1
ATOM 1560 C CA . GLY A 1 227 ? 28.467 44.741 94.738 1.00 52.08 227 GLY A CA 1
ATOM 1561 C C . GLY A 1 227 ? 28.592 45.873 95.741 1.00 50.36 227 GLY A C 1
ATOM 1562 O O . GLY A 1 227 ? 28.593 45.639 96.950 1.00 49.79 227 GLY A O 1
ATOM 1563 N N . GLY A 1 228 ? 28.704 47.101 95.244 1.00 49.86 228 GLY A N 1
ATOM 1564 C CA . GLY A 1 228 ? 28.820 48.247 96.130 1.00 48.05 228 GLY A CA 1
ATOM 1565 C C . GLY A 1 228 ? 27.455 48.746 96.570 1.00 46.75 228 GLY A C 1
ATOM 1566 O O . GLY A 1 228 ? 26.429 48.179 96.193 1.00 46.24 228 GLY A O 1
ATOM 1567 N N . ALA A 1 229 ? 27.437 49.807 97.370 1.00 45.54 229 ALA A N 1
ATOM 1568 C CA . ALA A 1 229 ? 26.182 50.371 97.853 1.00 43.35 229 ALA A CA 1
ATOM 1569 C C . ALA A 1 229 ? 26.329 51.858 98.146 1.00 42.31 229 ALA A C 1
ATOM 1570 O O . ALA A 1 229 ? 27.422 52.335 98.465 1.00 41.93 229 ALA A O 1
ATOM 1572 N N . LEU A 1 230 ? 25.224 52.588 98.027 1.00 39.76 230 LEU A N 1
ATOM 1573 C CA . LEU A 1 230 ? 25.226 54.020 98.295 1.00 38.00 230 LEU A CA 1
ATOM 1574 C C . LEU A 1 230 ? 25.135 54.240 99.798 1.00 36.14 230 LEU A C 1
ATOM 1575 O O . LEU A 1 230 ? 24.731 53.345 100.543 1.00 36.31 230 LEU A O 1
ATOM 1580 N N . LEU A 1 231 ? 25.518 55.432 100.235 1.00 34.93 231 LEU A N 1
ATOM 1581 C CA . LEU A 1 231 ? 25.481 55.786 101.648 1.00 34.53 231 LEU A CA 1
ATOM 1582 C C . LEU A 1 231 ? 24.258 56.675 101.908 1.00 31.74 231 LEU A C 1
ATOM 1583 O O . LEU A 1 231 ? 23.858 57.457 101.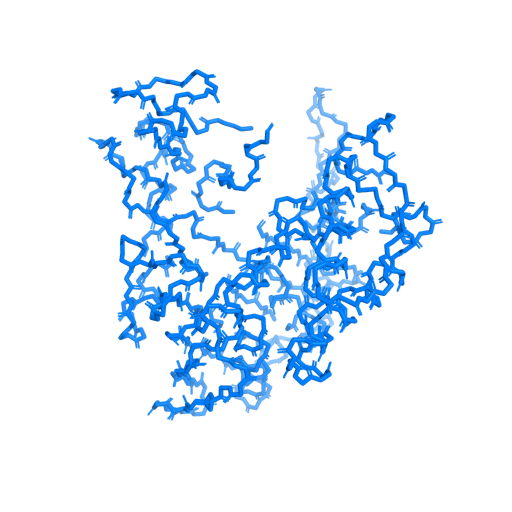050 1.00 31.31 231 LEU A O 1
ATOM 1588 N N . PRO A 1 232 ? 23.637 56.548 103.091 1.00 30.08 232 PRO A N 1
ATOM 1589 C CA . PRO A 1 232 ? 22.464 57.369 103.408 1.00 30.16 232 PRO A CA 1
ATOM 1590 C C . PRO A 1 232 ? 22.894 58.779 103.794 1.00 30.52 232 PRO A C 1
ATOM 1591 O O . PRO A 1 232 ? 24.023 58.980 104.252 1.00 29.74 232 PRO A O 1
ATOM 1595 N N . LEU A 1 233 ? 22.005 59.751 103.603 1.00 27.38 233 LEU A N 1
ATOM 1596 C CA . LEU A 1 233 ? 22.311 61.129 103.962 1.00 27.97 233 LEU A CA 1
ATOM 1597 C C . LEU A 1 233 ? 22.909 61.123 105.365 1.00 28.30 233 LEU A C 1
ATOM 1598 O O . LEU A 1 233 ? 22.391 60.470 106.267 1.00 28.02 233 LEU A O 1
ATOM 1603 N N . GLY A 1 234 ? 24.004 61.849 105.547 1.00 31.11 234 GLY A N 1
ATOM 1604 C CA . GLY A 1 234 ? 24.644 61.880 106.850 1.00 33.46 234 GLY A CA 1
ATOM 1605 C C . GLY A 1 234 ? 25.991 61.192 106.762 1.00 35.67 234 GLY A C 1
ATOM 1606 O O . GLY A 1 234 ? 26.909 61.493 107.526 1.00 36.37 234 GLY A O 1
ATOM 1607 N N . GLY A 1 235 ? 26.108 60.250 105.833 1.00 36.46 235 GLY A N 1
ATOM 1608 C CA . GLY A 1 235 ? 27.373 59.569 105.657 1.00 39.27 235 GLY A CA 1
ATOM 1609 C C . GLY A 1 235 ? 27.507 58.130 106.117 1.00 40.72 235 GLY A C 1
ATOM 1610 O O . GLY A 1 235 ? 26.530 57.441 106.411 1.00 40.25 235 GLY A O 1
ATOM 1611 N N . PHE A 1 236 ? 28.763 57.702 106.189 1.00 41.59 236 PHE A N 1
ATOM 1612 C CA . PHE A 1 236 ? 29.146 56.348 106.561 1.00 41.69 236 PHE A CA 1
ATOM 1613 C C . PHE A 1 236 ? 28.795 55.847 107.953 1.00 41.51 236 PHE A C 1
ATOM 1614 O O . PHE A 1 236 ? 28.450 54.685 108.110 1.00 43.46 236 PHE A O 1
ATOM 1622 N N . GLY A 1 237 ? 28.885 56.686 108.972 1.00 41.28 237 GLY A N 1
ATOM 1623 C CA . GLY A 1 237 ? 28.597 56.167 110.295 1.00 41.65 237 GLY A CA 1
ATOM 1624 C C . GLY A 1 237 ? 27.370 56.660 111.027 1.00 43.01 237 GLY A C 1
ATOM 1625 O O . GLY A 1 237 ? 26.245 56.605 110.528 1.00 41.89 237 GLY A O 1
ATOM 1626 N N . GLU A 1 238 ? 27.617 57.135 112.239 1.00 42.80 238 GLU A N 1
ATOM 1627 C CA . GLU A 1 238 ? 26.588 57.647 113.123 1.00 43.84 238 GLU A CA 1
ATOM 1628 C C . GLU A 1 238 ? 27.073 59.011 113.605 1.00 43.49 238 GLU A C 1
ATOM 1629 O O . GLU A 1 238 ? 26.289 59.861 114.030 1.00 42.50 238 GLU A O 1
ATOM 1635 N N . LEU A 1 239 ? 28.385 59.208 113.505 1.00 42.65 239 LEU A N 1
ATOM 1636 C CA . LEU A 1 239 ? 29.033 60.440 113.930 1.00 40.71 239 LEU A CA 1
ATOM 1637 C C . LEU A 1 239 ? 28.453 61.689 113.281 1.00 39.33 239 LEU A C 1
ATOM 1638 O O . LEU A 1 239 ? 28.170 62.672 113.970 1.00 40.02 239 LEU A O 1
ATOM 1643 N N . LEU A 1 240 ? 28.283 61.655 111.961 1.00 36.45 240 LEU A N 1
ATOM 1644 C CA . LEU A 1 240 ? 27.752 62.804 111.230 1.00 34.51 240 LEU A CA 1
ATOM 1645 C C . LEU A 1 240 ? 26.272 62.694 110.833 1.00 33.18 240 LEU A C 1
ATOM 1646 O O . LEU A 1 240 ? 25.817 63.384 109.918 1.00 34.02 240 LEU A O 1
ATOM 1651 N N . GLY A 1 241 ? 25.532 61.828 111.518 1.00 31.15 241 GLY A N 1
ATOM 1652 C CA . GLY A 1 241 ? 24.112 61.672 111.241 1.00 30.45 241 GLY A CA 1
ATOM 1653 C C . GLY A 1 241 ? 23.688 60.650 110.197 1.00 29.13 241 GLY A C 1
ATOM 1654 O O . GLY A 1 241 ? 22.537 60.668 109.754 1.00 28.17 241 GLY A O 1
ATOM 1655 N N . GLY A 1 242 ? 24.595 59.759 109.805 1.00 27.63 242 GLY A N 1
ATOM 1656 C CA . GLY A 1 242 ? 24.263 58.749 108.813 1.00 25.48 242 GLY A CA 1
ATOM 1657 C C . GLY A 1 242 ? 22.986 57.981 109.128 1.00 25.40 242 GLY A C 1
ATOM 1658 O O . GLY A 1 242 ? 22.235 57.618 108.227 1.00 24.70 242 GLY A O 1
ATOM 1659 N N . HIS A 1 243 ? 22.742 57.737 110.412 1.00 25.12 243 HIS A N 1
ATOM 1660 C CA . HIS A 1 243 ? 21.558 57.014 110.860 1.00 23.61 243 HIS A CA 1
ATOM 1661 C C . HIS A 1 243 ? 20.265 57.789 110.613 1.00 23.37 243 HIS A C 1
ATOM 1662 O O . HIS A 1 243 ? 19.176 57.211 110.644 1.00 23.84 243 HIS A O 1
ATOM 1669 N N . LYS A 1 244 ? 20.388 59.095 110.389 1.00 21.80 244 LYS A N 1
ATOM 1670 C CA . LYS A 1 244 ? 19.230 59.933 110.118 1.00 22.54 244 LYS A CA 1
ATOM 1671 C C . LYS A 1 244 ? 18.781 59.747 108.673 1.00 23.15 244 LYS A C 1
ATOM 1672 O O . LYS A 1 244 ? 17.591 59.581 108.408 1.00 24.02 244 LYS A O 1
ATOM 1678 N N . GLY A 1 245 ? 19.730 59.771 107.741 1.00 21.27 245 GLY A N 1
ATOM 1679 C CA . GLY A 1 245 ? 19.383 59.574 106.347 1.00 20.18 245 GLY A CA 1
ATOM 1680 C C . GLY A 1 245 ? 18.775 58.191 106.196 1.00 20.72 245 GLY A C 1
ATOM 1681 O O . GLY A 1 245 ? 17.911 57.955 105.349 1.00 19.72 245 GLY A O 1
ATOM 1682 N N . TYR A 1 246 ? 19.243 57.272 107.035 1.00 18.97 246 TYR A N 1
ATOM 1683 C CA . TYR A 1 246 ? 18.767 55.893 107.049 1.00 20.24 246 TYR A CA 1
ATOM 1684 C C . TYR A 1 246 ? 17.326 55.852 107.571 1.00 18.40 246 TYR A C 1
ATOM 1685 O O . TYR A 1 246 ? 16.491 55.108 107.059 1.00 16.68 246 TYR A O 1
ATOM 1694 N N . GLY A 1 247 ? 17.036 56.674 108.573 1.00 19.50 247 GLY A N 1
ATOM 1695 C CA . GLY A 1 247 ? 15.694 56.711 109.120 1.00 19.03 247 GLY A CA 1
ATOM 1696 C C . GLY A 1 247 ? 14.710 57.317 108.134 1.00 18.93 247 GLY A C 1
ATOM 1697 O O . GLY A 1 247 ? 13.592 56.831 107.986 1.00 21.34 247 GLY A O 1
ATOM 1698 N N . LEU A 1 248 ? 15.130 58.384 107.463 1.00 17.90 248 LEU A N 1
ATOM 1699 C CA . LEU A 1 248 ? 14.293 59.058 106.477 1.00 19.03 248 LEU A CA 1
ATOM 1700 C C . LEU A 1 248 ? 13.916 58.084 105.363 1.00 19.04 248 LEU A C 1
ATOM 1701 O O . LEU A 1 248 ? 12.802 58.119 104.839 1.00 16.94 248 LEU A O 1
ATOM 1706 N N . SER A 1 249 ? 14.855 57.217 104.998 1.00 17.98 249 SER A N 1
ATOM 1707 C CA . SER A 1 249 ? 14.598 56.232 103.955 1.00 18.20 249 SER A CA 1
ATOM 1708 C C . SER A 1 249 ? 13.505 55.272 104.404 1.00 16.80 249 SER A C 1
ATOM 1709 O O . SER A 1 249 ? 12.660 54.868 103.607 1.00 18.46 249 SER A O 1
ATOM 1712 N N . LEU A 1 250 ? 13.526 54.908 105.682 1.00 18.25 250 LEU A N 1
ATOM 1713 C CA . LEU A 1 250 ? 12.525 53.999 106.238 1.00 18.90 250 LEU A CA 1
ATOM 1714 C C . LEU A 1 250 ? 11.158 54.673 106.339 1.00 18.07 250 LEU A C 1
ATOM 1715 O O . LEU A 1 250 ? 10.124 54.045 106.119 1.00 17.89 250 LEU A O 1
ATOM 1728 N N . VAL A 1 252 ? 9.940 56.795 104.365 1.00 14.37 252 VAL A N 1
ATOM 1729 C CA . VAL A 1 252 ? 9.372 56.701 103.026 1.00 14.89 252 VAL A CA 1
ATOM 1730 C C . VAL A 1 252 ? 8.762 55.322 102.751 1.00 16.75 252 VAL A C 1
ATOM 1731 O O . VAL A 1 252 ? 7.642 55.226 102.244 1.00 16.28 252 VAL A O 1
ATOM 1735 N N . ASP A 1 253 ? 9.497 54.261 103.078 1.00 17.72 253 ASP A N 1
ATOM 1736 C CA . ASP A 1 253 ? 9.013 52.897 102.852 1.00 18.29 253 ASP A CA 1
ATOM 1737 C C . ASP A 1 253 ? 7.816 52.551 103.737 1.00 17.14 253 ASP A C 1
ATOM 1738 O O . ASP A 1 253 ? 6.932 51.796 103.337 1.00 17.83 253 ASP A O 1
ATOM 1743 N N . ILE A 1 254 ? 7.794 53.092 104.946 1.00 15.45 254 ILE A N 1
ATOM 1744 C CA . ILE A 1 254 ? 6.695 52.829 105.860 1.00 15.60 254 ILE A CA 1
ATOM 1745 C C . ILE A 1 254 ? 5.425 53.512 105.344 1.00 17.03 254 ILE A C 1
ATOM 1746 O O . ILE A 1 254 ? 4.352 52.911 105.331 1.00 17.66 254 ILE A O 1
ATOM 1751 N N . LEU A 1 255 ? 5.559 54.757 104.893 1.00 16.42 255 LEU A N 1
ATOM 1752 C CA . LEU A 1 255 ? 4.412 55.509 104.387 1.00 17.57 255 LEU A CA 1
ATOM 1753 C C . LEU A 1 255 ? 3.966 55.048 103.003 1.00 18.48 255 LEU A C 1
ATOM 1754 O O . LEU A 1 255 ? 2.784 55.129 102.663 1.00 18.69 255 LEU A O 1
ATOM 1759 N N . SER A 1 256 ? 4.912 54.555 102.211 1.00 16.73 256 SER A N 1
ATOM 1760 C CA . SER A 1 256 ? 4.622 54.091 100.863 1.00 19.22 256 SER A CA 1
ATOM 1761 C C . SER A 1 256 ? 4.359 52.590 100.765 1.00 19.72 256 SER A C 1
ATOM 1762 O O . SER A 1 256 ? 3.241 52.164 100.507 1.00 22.47 256 SER A O 1
ATOM 1765 N N . GLY A 1 257 ? 5.407 51.797 100.970 1.00 19.24 257 GLY A N 1
ATOM 1766 C CA . GLY A 1 257 ? 5.298 50.355 100.845 1.00 17.42 257 GLY A CA 1
ATOM 1767 C C . GLY A 1 257 ? 4.552 49.569 101.902 1.00 17.33 257 GLY A C 1
ATOM 1768 O O . GLY A 1 257 ? 3.734 48.710 101.561 1.00 19.26 257 GLY A O 1
ATOM 1769 N N . ILE A 1 258 ? 4.825 49.842 103.173 1.00 15.07 258 ILE A N 1
ATOM 1770 C CA . ILE A 1 258 ? 4.168 49.111 104.253 1.00 16.19 258 ILE A CA 1
ATOM 1771 C C . ILE A 1 258 ? 2.692 49.490 104.431 1.00 16.50 258 ILE A C 1
ATOM 1772 O O . ILE A 1 258 ? 1.816 48.619 104.460 1.00 14.00 258 ILE A O 1
ATOM 1777 N N . LEU A 1 259 ? 2.419 50.786 104.542 1.00 14.30 259 LEU A N 1
ATOM 1778 C CA . LEU A 1 259 ? 1.050 51.260 104.740 1.00 15.65 259 LEU A CA 1
ATOM 1779 C C . LEU A 1 259 ? 0.084 50.917 103.609 1.00 15.66 259 LEU A C 1
ATOM 1780 O O . LEU A 1 259 ? -1.112 50.730 103.841 1.00 17.74 259 LEU A O 1
ATOM 1785 N N . SER A 1 260 ? 0.594 50.833 102.386 1.00 15.46 260 SER A N 1
ATOM 1786 C CA . SER A 1 260 ? -0.248 50.538 101.234 1.00 16.67 260 SER A CA 1
ATOM 1787 C C . SER A 1 260 ? -0.516 49.053 101.029 1.00 18.34 260 SER A C 1
ATOM 1788 O O . SER A 1 260 ? -1.354 48.678 100.208 1.00 19.94 260 SER A O 1
ATOM 1791 N N . GLY A 1 261 ? 0.189 48.210 101.768 1.00 18.34 261 GLY A N 1
ATOM 1792 C CA . GLY A 1 261 ? 0.025 46.782 101.577 1.00 20.88 261 GLY A CA 1
ATOM 1793 C C . GLY A 1 261 ? 0.819 46.373 100.345 1.00 21.17 261 GLY A C 1
ATOM 1794 O O . GLY A 1 261 ? 0.594 45.311 99.765 1.00 21.91 261 GLY A O 1
ATOM 1795 N N . GLY A 1 262 ? 1.735 47.244 99.924 1.00 20.43 262 GLY A N 1
ATOM 1796 C CA . GLY A 1 262 ? 2.577 46.951 98.776 1.00 20.43 262 GLY A CA 1
ATOM 1797 C C . GLY A 1 262 ? 3.811 46.208 99.258 1.00 21.73 262 GLY A C 1
ATOM 1798 O O . GLY A 1 262 ? 3.701 45.100 99.774 1.00 20.72 262 GLY A O 1
ATOM 1799 N N . THR A 1 263 ? 4.990 46.796 99.084 1.00 21.01 263 THR A N 1
ATOM 1800 C CA . THR A 1 263 ? 6.213 46.159 99.564 1.00 21.38 263 THR A CA 1
ATOM 1801 C C . THR A 1 263 ? 7.292 47.213 99.773 1.00 21.80 263 THR A C 1
ATOM 1802 O O . THR A 1 263 ? 7.171 48.336 99.279 1.00 20.56 263 THR A O 1
ATOM 1806 N N . TRP A 1 264 ? 8.343 46.866 100.510 1.00 21.13 264 TRP A N 1
ATOM 1807 C CA . TRP A 1 264 ? 9.405 47.828 100.738 1.00 19.70 264 TRP A CA 1
ATOM 1808 C C . TRP A 1 264 ? 10.567 47.640 99.762 1.00 21.80 264 TRP A C 1
ATOM 1809 O O . TRP A 1 264 ? 10.645 46.638 99.050 1.00 21.80 264 TRP A O 1
ATOM 1820 N N . SER A 1 265 ? 11.449 48.633 99.720 1.00 22.07 265 SER A N 1
ATOM 1821 C CA . SER A 1 265 ? 12.589 48.666 98.809 1.00 24.20 265 SER A CA 1
ATOM 1822 C C . SER A 1 265 ? 13.286 47.360 98.444 1.00 24.86 265 SER A C 1
ATOM 1823 O O . SER A 1 265 ? 13.472 47.061 97.261 1.00 22.90 265 SER A O 1
ATOM 1826 N N . LYS A 1 266 ? 13.676 46.590 99.450 1.00 24.26 266 LYS A N 1
ATOM 1827 C CA . LYS A 1 266 ? 14.366 45.334 99.209 1.00 24.13 266 LYS A CA 1
ATOM 1828 C C . LYS A 1 266 ? 13.668 44.461 98.168 1.00 24.03 266 LYS A C 1
ATOM 1829 O O . LYS A 1 266 ? 14.324 43.774 97.390 1.00 23.35 266 LYS A O 1
ATOM 1835 N N . TYR A 1 267 ? 12.339 44.504 98.138 1.00 23.41 267 TYR A N 1
ATOM 1836 C CA . TYR A 1 267 ? 11.585 43.680 97.205 1.00 23.10 267 TYR A CA 1
ATOM 1837 C C . TYR A 1 267 ? 11.046 44.368 95.958 1.00 23.19 267 TYR A C 1
ATOM 1838 O O . TYR A 1 267 ? 10.296 43.767 95.191 1.00 23.30 267 TYR A O 1
ATOM 1847 N N . VAL A 1 268 ? 11.435 45.620 95.749 1.00 21.88 268 VAL A N 1
ATOM 1848 C CA . VAL A 1 268 ? 11.009 46.358 94.567 1.00 21.24 268 VAL A CA 1
ATOM 1849 C C . VAL A 1 268 ? 11.871 45.868 93.396 1.00 23.19 268 VAL A C 1
ATOM 1850 O O . VAL A 1 268 ? 13.098 45.882 93.483 1.00 22.39 268 VAL A O 1
ATOM 1854 N N . LYS A 1 269 ? 11.226 45.435 92.314 1.00 24.65 269 LYS A N 1
ATOM 1855 C CA . LYS A 1 269 ? 11.925 44.924 91.129 1.00 25.28 269 LYS A CA 1
ATOM 1856 C C . LYS A 1 269 ? 12.124 45.997 90.066 1.00 25.57 269 LYS A C 1
ATOM 1857 O O . LYS A 1 269 ? 11.501 47.062 90.114 1.00 25.27 269 LYS A O 1
ATOM 1863 N N . ASN A 1 270 ? 12.981 45.700 89.091 1.00 27.27 270 ASN A N 1
ATOM 1864 C CA . ASN A 1 270 ? 13.240 46.631 87.996 1.00 28.18 270 ASN A CA 1
ATOM 1865 C C . ASN A 1 270 ? 11.965 46.771 87.175 1.00 24.48 270 ASN A C 1
ATOM 1866 O O . ASN A 1 270 ? 11.105 45.895 87.200 1.00 21.20 270 ASN A O 1
ATOM 1871 N N . THR A 1 271 ? 11.857 47.875 86.447 1.00 24.99 271 THR A N 1
ATOM 1872 C CA . THR A 1 271 ? 10.687 48.168 85.624 1.00 23.39 271 THR A CA 1
ATOM 1873 C C . THR A 1 271 ? 10.285 47.079 84.626 1.00 23.94 271 THR A C 1
ATOM 1874 O O . THR A 1 271 ? 9.098 46.826 84.435 1.00 22.52 271 THR A O 1
ATOM 1878 N N . SER A 1 272 ? 11.268 46.447 83.988 1.00 24.07 272 SER A N 1
ATOM 1879 C CA . SER A 1 272 ? 11.009 45.397 82.999 1.00 25.35 272 SER A CA 1
ATOM 1880 C C . SER A 1 272 ? 10.326 44.169 83.582 1.00 25.44 272 SER A C 1
ATOM 1881 O O . SER A 1 272 ? 9.691 43.393 82.864 1.00 24.34 272 SER A O 1
ATOM 1884 N N . GLU A 1 273 ? 10.470 43.990 84.887 1.00 25.97 273 GLU A N 1
ATOM 1885 C CA . GLU A 1 273 ? 9.868 42.857 85.568 1.00 26.42 273 GLU A CA 1
ATOM 1886 C C . GLU A 1 273 ? 8.402 43.098 85.874 1.00 26.46 273 GLU A C 1
ATOM 1887 O O . GLU A 1 273 ? 7.989 44.227 86.136 1.00 25.41 273 GLU A O 1
ATOM 1893 N N . LYS A 1 274 ? 7.608 42.036 85.823 1.00 25.86 274 LYS A N 1
ATOM 1894 C CA . LYS A 1 274 ? 6.201 42.153 86.163 1.00 26.20 274 LYS A CA 1
ATOM 1895 C C . LYS A 1 274 ? 6.187 42.234 87.688 1.00 25.24 274 LYS A C 1
ATOM 1896 O O . LYS A 1 274 ? 7.055 41.667 88.348 1.00 24.98 274 LYS A O 1
ATOM 1902 N N . GLY A 1 275 ? 5.224 42.954 88.249 1.00 25.45 275 GLY A N 1
ATOM 1903 C CA . GLY A 1 275 ? 5.161 43.081 89.695 1.00 22.17 275 GLY A CA 1
ATOM 1904 C C . GLY A 1 275 ? 6.321 43.850 90.314 1.00 20.99 275 GLY A C 1
ATOM 1905 O O . GLY A 1 275 ? 6.811 43.469 91.376 1.00 20.91 275 GLY A O 1
ATOM 1906 N N . SER A 1 276 ? 6.773 44.927 89.674 1.00 18.22 276 SER A N 1
ATOM 1907 C CA . SER A 1 276 ? 7.875 45.709 90.241 1.00 19.21 276 SER A CA 1
ATOM 1908 C C . SER A 1 276 ? 7.471 46.169 91.640 1.00 18.93 276 SER A C 1
ATOM 1909 O O . SER A 1 276 ? 8.294 46.238 92.554 1.00 19.17 276 SER A O 1
ATOM 1912 N N . ASN A 1 277 ? 6.190 46.485 91.776 1.00 18.18 277 ASN A N 1
ATOM 1913 C CA . ASN A 1 277 ? 5.594 46.919 93.028 1.00 19.60 277 ASN A CA 1
ATOM 1914 C C . ASN A 1 277 ? 6.233 48.162 93.650 1.00 18.56 277 ASN A C 1
ATOM 1915 O O . ASN A 1 277 ? 6.541 48.189 94.841 1.00 19.99 277 ASN A O 1
ATOM 1920 N N . VAL A 1 278 ? 6.448 49.190 92.835 1.00 18.98 278 VAL A N 1
ATOM 1921 C CA . VAL A 1 278 ? 6.984 50.441 93.351 1.00 16.81 278 VAL A CA 1
ATOM 1922 C C . VAL A 1 278 ? 5.772 51.083 94.024 1.00 16.79 278 VAL A C 1
ATOM 1923 O O . VAL A 1 278 ? 4.657 50.994 93.504 1.00 16.59 278 VAL A O 1
ATOM 1927 N N . CYS A 1 279 ? 5.977 51.705 95.179 1.00 14.95 279 CYS A N 1
ATOM 1928 C CA . CYS A 1 279 ? 4.873 52.332 95.894 1.00 17.21 279 CYS A CA 1
ATOM 1929 C C . CYS A 1 279 ? 5.124 53.824 96.083 1.00 17.38 279 CYS A C 1
ATOM 1930 O O . CYS A 1 279 ? 6.270 54.254 96.187 1.00 17.28 279 CYS A O 1
ATOM 1933 N N . HIS A 1 280 ? 4.049 54.608 96.123 1.00 17.83 280 HIS A N 1
ATOM 1934 C CA . HIS A 1 280 ? 4.173 56.054 96.274 1.00 16.82 280 HIS A CA 1
ATOM 1935 C C . HIS A 1 280 ? 3.297 56.605 97.394 1.00 16.91 280 HIS A C 1
ATOM 1936 O O . HIS A 1 280 ? 2.327 55.973 97.814 1.00 18.30 280 HIS A O 1
ATOM 1943 N N . PHE A 1 281 ? 3.647 57.802 97.851 1.00 16.99 281 PHE A N 1
ATOM 1944 C CA . PHE A 1 281 ? 2.913 58.506 98.901 1.00 15.84 281 PHE A CA 1
ATOM 1945 C C . PHE A 1 281 ? 2.652 59.918 98.378 1.00 17.29 281 PHE A C 1
ATOM 1946 O O . PHE A 1 281 ? 3.569 60.581 97.899 1.00 15.20 281 PHE A O 1
ATOM 1954 N N . PHE A 1 282 ? 1.404 60.368 98.456 1.00 16.49 282 PHE A N 1
ATOM 1955 C CA . PHE A 1 282 ? 1.043 61.709 98.002 1.00 15.03 282 PHE A CA 1
ATOM 1956 C C . PHE A 1 282 ? 0.228 62.379 99.095 1.00 15.71 282 PHE A C 1
ATOM 1957 O O . PHE A 1 282 ? -0.684 61.775 99.670 1.00 15.53 282 PHE A O 1
ATOM 1973 N N . VAL A 1 284 ? -1.541 66.313 100.123 1.00 12.93 284 VAL A N 1
ATOM 1974 C CA . VAL A 1 284 ? -1.834 67.689 99.760 1.00 13.76 284 VAL A CA 1
ATOM 1975 C C . VAL A 1 284 ? -2.524 68.388 100.913 1.00 14.19 284 VAL A C 1
ATOM 1976 O O . VAL A 1 284 ? -3.405 67.827 101.565 1.00 13.52 284 VAL A O 1
ATOM 1980 N N . ILE A 1 285 ? -2.106 69.618 101.172 1.00 15.43 285 ILE A N 1
ATOM 1981 C CA . ILE A 1 285 ? -2.721 70.409 102.216 1.00 15.79 285 ILE A CA 1
ATOM 1982 C C . ILE A 1 285 ? -3.269 71.647 101.528 1.00 16.90 285 ILE A C 1
ATOM 1983 O O . ILE A 1 285 ? -2.518 72.400 100.908 1.00 16.24 285 ILE A O 1
ATOM 1988 N N . ASP A 1 286 ? -4.581 71.846 101.604 1.00 17.00 286 ASP A N 1
ATOM 1989 C CA . ASP A 1 286 ? -5.176 73.024 100.984 1.00 16.63 286 ASP A CA 1
ATOM 1990 C C . ASP A 1 286 ? -4.938 74.201 101.919 1.00 15.41 286 ASP A C 1
ATOM 1991 O O . ASP A 1 286 ? -5.648 74.389 102.904 1.00 14.34 286 ASP A O 1
ATOM 1996 N N . ILE A 1 287 ? -3.915 74.981 101.606 1.00 16.74 287 ILE A N 1
ATOM 1997 C CA . ILE A 1 287 ? -3.548 76.133 102.416 1.00 17.12 287 ILE A CA 1
ATOM 1998 C C . ILE A 1 287 ? -4.728 77.006 102.852 1.00 17.45 287 ILE A C 1
ATOM 1999 O O . ILE A 1 287 ? -4.817 77.384 104.015 1.00 17.77 287 ILE A O 1
ATOM 2004 N N . GLU A 1 288 ? -5.631 77.308 101.923 1.00 17.78 288 GLU A N 1
ATOM 2005 C CA . GLU A 1 288 ? -6.796 78.160 102.198 1.00 18.99 288 GLU A CA 1
ATOM 2006 C C . GLU A 1 288 ? -7.638 77.719 103.404 1.00 18.87 288 GLU A C 1
ATOM 2007 O O . GLU A 1 288 ? -8.210 78.553 104.106 1.00 18.90 288 GLU A O 1
ATOM 2013 N N . HIS A 1 289 ? -7.723 76.412 103.638 1.00 18.61 289 HIS A N 1
ATOM 2014 C CA . HIS A 1 289 ? -8.486 75.886 104.769 1.00 16.93 289 HIS A CA 1
ATOM 2015 C C . HIS A 1 289 ? -7.824 76.252 106.100 1.00 17.33 289 HIS A C 1
ATOM 2016 O O . HIS A 1 289 ? -8.451 76.170 107.155 1.00 17.27 289 HIS A O 1
ATOM 2023 N N . PHE A 1 290 ? -6.555 76.645 106.045 1.00 16.18 290 PHE A N 1
ATOM 2024 C CA . PHE A 1 290 ? -5.811 77.011 107.246 1.00 16.53 290 PHE A CA 1
ATOM 2025 C C . PHE A 1 290 ? -5.677 78.520 107.400 1.00 17.75 290 PHE A C 1
ATOM 2026 O O . PHE A 1 290 ? -6.098 79.082 108.409 1.00 18.86 290 PHE A O 1
ATOM 2034 N N . ILE A 1 291 ? -5.076 79.172 106.410 1.00 18.82 291 ILE A N 1
ATOM 2035 C CA . ILE A 1 291 ? -4.916 80.624 106.440 1.00 19.99 291 ILE A CA 1
ATOM 2036 C C . ILE A 1 291 ? -5.074 81.154 105.023 1.00 20.44 291 ILE A C 1
ATOM 2037 O O . ILE A 1 291 ? -4.998 80.391 104.063 1.00 20.66 291 ILE A O 1
ATOM 2042 N N . PRO A 1 292 ? -5.314 82.468 104.868 1.00 21.72 292 PRO A N 1
ATOM 2043 C CA . PRO A 1 292 ? -5.464 82.980 103.503 1.00 21.03 292 PRO A CA 1
ATOM 2044 C C . PRO A 1 292 ? -4.224 82.661 102.677 1.00 21.93 292 PRO A C 1
ATOM 2045 O O . PRO A 1 292 ? -3.094 82.867 103.132 1.00 21.47 292 PRO A O 1
ATOM 2049 N N . LEU A 1 293 ? -4.432 82.151 101.467 1.00 21.76 293 LEU A N 1
ATOM 2050 C CA . LEU A 1 293 ? -3.317 81.798 100.600 1.00 20.94 293 LEU A CA 1
ATOM 2051 C C . LEU A 1 293 ? -2.402 82.993 100.334 1.00 22.39 293 LEU A C 1
ATOM 2052 O O . LEU A 1 293 ? -1.176 82.863 100.344 1.00 19.97 293 LEU A O 1
ATOM 2057 N N . GLU A 1 294 ? -2.988 84.164 100.100 1.00 24.24 294 GLU A N 1
ATOM 2058 C CA . GLU A 1 294 ? -2.164 85.336 99.836 1.00 26.59 294 GLU A CA 1
ATOM 2059 C C . GLU A 1 294 ? -1.284 85.680 101.035 1.00 25.20 294 GLU A C 1
ATOM 2060 O O . GLU A 1 294 ? -0.172 86.170 100.863 1.00 25.41 294 GLU A O 1
ATOM 2066 N N . GLU A 1 295 ? -1.776 85.422 102.246 1.00 25.64 295 GLU A N 1
ATOM 2067 C CA . GLU A 1 295 ? -0.988 85.679 103.457 1.00 25.81 295 GLU A CA 1
ATOM 2068 C C . GLU A 1 295 ? 0.142 84.661 103.512 1.00 22.89 295 GLU A C 1
ATOM 2069 O O . GLU A 1 295 ? 1.282 84.989 103.834 1.00 22.81 295 GLU A O 1
ATOM 2075 N N . PHE A 1 296 ? -0.194 83.414 103.208 1.00 19.54 296 PHE A N 1
ATOM 2076 C CA . PHE A 1 296 ? 0.792 82.345 103.190 1.00 19.45 296 PHE A CA 1
ATOM 2077 C C . PHE A 1 296 ? 1.923 82.724 102.228 1.00 18.07 296 PHE A C 1
ATOM 2078 O O . PHE A 1 296 ? 3.098 82.671 102.585 1.00 17.16 296 PHE A O 1
ATOM 2086 N N . LYS A 1 297 ? 1.559 83.105 101.005 1.00 18.31 297 LYS A N 1
ATOM 2087 C CA . LYS A 1 297 ? 2.554 83.464 99.995 1.00 19.37 297 LYS A CA 1
ATOM 2088 C C . LYS A 1 297 ? 3.429 84.624 100.436 1.00 19.82 297 LYS A C 1
ATOM 2089 O O . LYS A 1 297 ? 4.645 84.603 100.242 1.00 19.45 297 LYS A O 1
ATOM 2095 N N . GLU A 1 298 ? 2.811 85.638 101.028 1.00 20.56 298 GLU A N 1
ATOM 2096 C CA . GLU A 1 298 ? 3.569 86.786 101.499 1.00 22.97 298 GLU A CA 1
ATOM 2097 C C . GLU A 1 298 ? 4.588 86.337 102.545 1.00 20.95 298 GLU A C 1
ATOM 2098 O O . GLU A 1 298 ? 5.774 86.618 102.426 1.00 22.03 298 GLU A O 1
ATOM 2104 N N . LYS A 1 299 ? 4.124 85.618 103.561 1.00 19.25 299 LYS A N 1
ATOM 2105 C CA . LYS A 1 299 ? 5.014 85.165 104.618 1.00 19.20 299 LYS A CA 1
ATOM 2106 C C . LYS A 1 299 ? 6.148 84.242 104.182 1.00 18.92 299 LYS A C 1
ATOM 2107 O O . LYS A 1 299 ? 7.291 84.417 104.617 1.00 18.21 299 LYS A O 1
ATOM 2113 N N . ILE A 1 300 ? 5.855 83.264 103.331 1.00 18.11 300 ILE A N 1
ATOM 2114 C CA . ILE A 1 300 ? 6.908 82.348 102.901 1.00 18.89 300 ILE A CA 1
ATOM 2115 C C . ILE A 1 300 ? 7.940 83.053 102.024 1.00 18.36 300 ILE A C 1
ATOM 2116 O O . ILE A 1 300 ? 9.135 82.778 102.129 1.00 18.97 300 ILE A O 1
ATOM 2121 N N . SER A 1 301 ? 7.483 83.963 101.170 1.00 20.90 301 SER A N 1
ATOM 2122 C CA . SER A 1 301 ? 8.392 84.707 100.300 1.00 22.17 301 SER A CA 1
ATOM 2123 C C . SER A 1 301 ? 9.278 85.626 101.126 1.00 22.31 301 SER A C 1
ATOM 2124 O O . SER A 1 301 ? 10.434 85.857 100.777 1.00 22.42 301 SER A O 1
ATOM 2127 N N . GLN A 1 302 ? 8.736 86.152 102.223 1.00 24.46 302 GLN A N 1
ATOM 2128 C CA . GLN A 1 302 ? 9.513 87.023 103.098 1.00 25.53 302 GLN A CA 1
ATOM 2129 C C . GLN A 1 302 ? 10.585 86.193 103.798 1.00 25.32 302 GLN A C 1
ATOM 2130 O O . GLN A 1 302 ? 11.708 86.662 104.021 1.00 23.99 302 GLN A O 1
ATOM 2144 N N . ILE A 1 304 ? 11.932 83.407 102.580 1.00 20.73 304 ILE A N 1
ATOM 2145 C CA . ILE A 1 304 ? 12.901 83.072 101.545 1.00 22.27 304 ILE A CA 1
ATOM 2146 C C . ILE A 1 304 ? 13.847 84.247 101.284 1.00 23.70 304 ILE A C 1
ATOM 2147 O O . ILE A 1 304 ? 15.062 84.068 101.200 1.00 23.86 304 ILE A O 1
ATOM 2152 N N . GLU A 1 305 ? 13.289 85.445 101.163 1.00 24.30 305 GLU A N 1
ATOM 2153 C CA . GLU A 1 305 ? 14.105 86.628 100.913 1.00 28.92 305 GLU A CA 1
ATOM 2154 C C . GLU A 1 305 ? 15.093 86.879 102.053 1.00 28.29 305 GLU A C 1
ATOM 2155 O O . GLU A 1 305 ? 16.257 87.201 101.820 1.00 27.18 305 GLU A O 1
ATOM 2161 N N . GLU A 1 306 ? 14.631 86.716 103.286 1.00 28.68 306 GLU A N 1
ATOM 2162 C CA . GLU A 1 306 ? 15.492 86.926 104.439 1.00 29.47 306 GLU A CA 1
ATOM 2163 C C . GLU A 1 306 ? 16.574 85.861 104.554 1.00 29.04 306 GLU A C 1
ATOM 2164 O O . GLU A 1 306 ? 17.675 86.138 105.029 1.00 28.36 306 GLU A O 1
ATOM 2170 N N . ILE A 1 307 ? 16.273 84.642 104.118 1.00 27.01 307 ILE A N 1
ATOM 2171 C CA . ILE A 1 307 ? 17.272 83.579 104.172 1.00 24.94 307 ILE A CA 1
ATOM 2172 C C . ILE A 1 307 ? 18.350 83.853 103.121 1.00 25.83 307 ILE A C 1
ATOM 2173 O O . ILE A 1 307 ? 19.546 83.766 103.403 1.00 24.99 307 ILE A O 1
ATOM 2178 N N . LYS A 1 308 ? 17.919 84.177 101.907 1.00 27.20 308 LYS A N 1
ATOM 2179 C CA . LYS A 1 308 ? 18.851 84.449 100.819 1.00 30.55 308 LYS A CA 1
ATOM 2180 C C . LYS A 1 308 ? 19.726 85.651 101.142 1.00 32.92 308 LYS A C 1
ATOM 2181 O O . LYS A 1 308 ? 20.928 85.643 100.874 1.00 33.69 308 LYS A O 1
ATOM 2187 N N . SER A 1 309 ? 19.117 86.671 101.739 1.00 34.82 309 SER A N 1
ATOM 2188 C CA . SER A 1 309 ? 19.819 87.899 102.094 1.00 37.31 309 SER A CA 1
ATOM 2189 C C . SER A 1 309 ? 20.678 87.801 103.349 1.00 37.57 309 SER A C 1
ATOM 2190 O O . SER A 1 309 ? 21.313 88.781 103.733 1.00 38.61 309 SER A O 1
ATOM 2193 N N . SER A 1 310 ? 20.706 86.635 103.989 1.00 37.95 310 SER A N 1
ATOM 2194 C CA . SER A 1 310 ? 21.509 86.474 105.198 1.00 38.82 310 SER A CA 1
ATOM 2195 C C . SER A 1 310 ? 22.998 86.462 104.857 1.00 40.98 310 SER A C 1
ATOM 2196 O O . SER A 1 310 ? 23.385 86.193 103.721 1.00 40.90 310 SER A O 1
ATOM 2199 N N . ARG A 1 311 ? 23.827 86.757 105.851 1.00 43.33 311 ARG A N 1
ATOM 2200 C CA . ARG A 1 311 ? 25.279 86.820 105.685 1.00 46.46 311 ARG A CA 1
ATOM 2201 C C . ARG A 1 311 ? 25.882 85.640 104.924 1.00 47.07 311 ARG A C 1
ATOM 2202 O O . ARG A 1 311 ? 25.914 84.516 105.430 1.00 47.74 311 ARG A O 1
ATOM 2210 N N . LYS A 1 312 ? 26.368 85.908 103.714 1.00 47.96 312 LYS A N 1
ATOM 2211 C CA . LYS A 1 312 ? 26.982 84.884 102.871 1.00 50.13 312 LYS A CA 1
ATOM 2212 C C . LYS A 1 312 ? 28.361 84.468 103.376 1.00 52.52 312 LYS A C 1
ATOM 2213 O O . LYS A 1 312 ? 29.111 85.285 103.910 1.00 53.65 312 LYS A O 1
ATOM 2219 N N . HIS A 1 313 ? 28.690 83.193 103.198 1.00 55.56 313 HIS A N 1
ATOM 2220 C CA . HIS A 1 313 ? 29.984 82.660 103.613 1.00 57.86 313 HIS A CA 1
ATOM 2221 C C . HIS A 1 313 ? 31.021 83.165 102.610 1.00 58.99 313 HIS A C 1
ATOM 2222 O O . HIS A 1 313 ? 30.730 83.273 101.418 1.00 59.67 313 HIS A O 1
ATOM 2229 N N . PRO A 1 314 ? 32.239 83.490 103.077 1.00 59.75 314 PRO A N 1
ATOM 2230 C CA . PRO A 1 314 ? 33.261 83.981 102.148 1.00 60.60 314 PRO A CA 1
ATOM 2231 C C . PRO A 1 314 ? 33.436 83.098 100.905 1.00 60.89 314 PRO A C 1
ATOM 2232 O O . PRO A 1 314 ? 33.511 83.603 99.792 1.00 61.67 314 PRO A O 1
ATOM 2236 N N . GLU A 1 315 ? 33.469 81.787 101.098 1.00 61.08 315 GLU A N 1
ATOM 2237 C CA . GLU A 1 315 ? 33.658 80.856 100.004 1.00 60.82 315 GLU A CA 1
ATOM 2238 C C . GLU A 1 315 ? 32.513 80.736 99.002 1.00 60.30 315 GLU A C 1
ATOM 2239 O O . GLU A 1 315 ? 32.695 80.345 97.826 1.00 60.54 315 GLU A O 1
ATOM 2245 N N . PHE A 1 316 ? 31.322 81.079 99.508 1.00 59.09 316 PHE A N 1
ATOM 2246 C CA . PHE A 1 316 ? 30.078 81.002 98.753 1.00 58.33 316 PHE A CA 1
ATOM 2247 C C . PHE A 1 316 ? 29.616 82.267 98.040 1.00 57.19 316 PHE A C 1
ATOM 2248 O O . PHE A 1 316 ? 29.851 83.361 98.504 1.00 58.40 316 PHE A O 1
ATOM 2256 N N . GLU A 1 317 ? 28.956 82.147 96.905 1.00 55.82 317 GLU A N 1
ATOM 2257 C CA . GLU A 1 317 ? 28.564 83.356 96.189 1.00 53.94 317 GLU A CA 1
ATOM 2258 C C . GLU A 1 317 ? 27.158 83.749 96.561 1.00 51.93 317 GLU A C 1
ATOM 2259 O O . GLU A 1 317 ? 26.789 84.936 96.701 1.00 51.59 317 GLU A O 1
ATOM 2265 N N . ARG A 1 318 ? 26.370 82.711 96.765 1.00 47.96 318 ARG A N 1
ATOM 2266 C CA . ARG A 1 318 ? 24.960 82.949 96.936 1.00 43.49 318 ARG A CA 1
ATOM 2267 C C . ARG A 1 318 ? 24.316 81.887 97.781 1.00 39.72 318 ARG A C 1
ATOM 2268 O O . ARG A 1 318 ? 24.811 80.770 97.863 1.00 38.23 318 ARG A O 1
ATOM 2276 N N . ILE A 1 319 ? 23.229 82.262 98.429 1.00 36.05 319 ILE A N 1
ATOM 2277 C CA . ILE A 1 319 ? 22.460 81.323 99.236 1.00 32.44 319 ILE A CA 1
ATOM 2278 C C . ILE A 1 319 ? 21.230 81.066 98.376 1.00 30.18 319 ILE A C 1
ATOM 2279 O O . ILE A 1 319 ? 20.489 81.995 98.051 1.00 29.41 319 ILE A O 1
ATOM 2284 N N . TRP A 1 320 ? 21.050 79.821 97.958 1.00 28.47 320 TRP A N 1
ATOM 2285 C CA . TRP A 1 320 ? 19.904 79.467 97.122 1.00 28.32 320 TRP A CA 1
ATOM 2286 C C . TRP A 1 320 ? 18.742 78.965 97.972 1.00 26.49 320 TRP A C 1
ATOM 2287 O O . TRP A 1 320 ? 18.919 78.607 99.138 1.00 25.77 320 TRP A O 1
ATOM 2298 N N . ILE A 1 321 ? 17.555 78.946 97.374 1.00 25.82 321 ILE A N 1
ATOM 2299 C CA . ILE A 1 321 ? 16.367 78.423 98.033 1.00 24.29 321 ILE A CA 1
ATOM 2300 C C . ILE A 1 321 ? 16.055 77.175 97.213 1.00 23.42 321 ILE A C 1
ATOM 2301 O O . ILE A 1 321 ? 16.285 77.147 96.004 1.00 23.59 321 ILE A O 1
ATOM 2306 N N . HIS A 1 322 ? 15.551 76.135 97.860 1.00 22.15 322 HIS A N 1
ATOM 2307 C CA . HIS A 1 322 ? 15.263 74.898 97.152 1.00 18.00 322 HIS A CA 1
ATOM 2308 C C . HIS A 1 322 ? 14.326 75.052 95.969 1.00 18.41 322 HIS A C 1
ATOM 2309 O O . HIS A 1 322 ? 13.223 75.589 96.083 1.00 19.79 322 HIS A O 1
ATOM 2316 N N . GLY A 1 323 ? 14.800 74.589 94.817 1.00 19.19 323 GLY A N 1
ATOM 2317 C CA . GLY A 1 323 ? 14.023 74.671 93.596 1.00 20.22 323 GLY A CA 1
ATOM 2318 C C . GLY A 1 323 ? 14.507 75.790 92.688 1.00 22.77 323 GLY A C 1
ATOM 2319 O O . GLY A 1 323 ? 14.251 75.773 91.484 1.00 22.95 323 GLY A O 1
ATOM 2320 N N . GLU A 1 324 ? 15.214 76.757 93.267 1.00 23.66 324 GLU A N 1
ATOM 2321 C CA . GLU A 1 324 ? 15.718 77.902 92.517 1.00 25.60 324 GLU A CA 1
ATOM 2322 C C . GLU A 1 324 ? 16.665 77.540 91.371 1.00 25.16 324 GLU A C 1
ATOM 2323 O O . GLU A 1 324 ? 16.448 77.970 90.240 1.00 25.56 324 GLU A O 1
ATOM 2329 N N . LYS A 1 325 ? 17.714 76.771 91.657 1.00 25.21 325 LYS A N 1
ATOM 2330 C CA . LYS A 1 325 ? 18.651 76.360 90.609 1.00 26.76 325 LYS A CA 1
ATOM 2331 C C . LYS A 1 325 ? 17.889 75.695 89.467 1.00 27.51 325 LYS A C 1
ATOM 2332 O O . LYS A 1 325 ? 18.099 76.014 88.299 1.00 27.01 325 LYS A O 1
ATOM 2338 N N . GLY A 1 326 ? 17.006 74.764 89.820 1.00 28.46 326 GLY A N 1
ATOM 2339 C CA . GLY A 1 326 ? 16.226 74.052 88.822 1.00 28.67 326 GLY A CA 1
ATOM 2340 C C . GLY A 1 326 ? 15.386 74.943 87.926 1.00 30.16 326 GLY A C 1
ATOM 2341 O O . GLY A 1 326 ? 15.363 74.757 86.707 1.00 28.75 326 GLY A O 1
ATOM 2342 N N . PHE A 1 327 ? 14.684 75.904 88.520 1.00 30.19 327 PHE A N 1
ATOM 2343 C CA . PHE A 1 327 ? 13.847 76.809 87.746 1.00 31.72 327 PHE A CA 1
ATOM 2344 C C . PHE A 1 327 ? 14.680 77.689 86.818 1.00 33.41 327 PHE A C 1
ATOM 2345 O O . PHE A 1 327 ? 14.259 77.989 85.699 1.00 32.51 327 PHE A O 1
ATOM 2353 N N . LEU A 1 328 ? 15.857 78.097 87.287 1.00 35.60 328 LEU A N 1
ATOM 2354 C CA . LEU A 1 328 ? 16.757 78.922 86.485 1.00 38.35 328 LEU A CA 1
ATOM 2355 C C . LEU A 1 328 ? 17.323 78.079 85.347 1.00 38.69 328 LEU A C 1
ATOM 2356 O O . LEU A 1 328 ? 17.394 78.526 84.201 1.00 39.80 328 LEU A O 1
ATOM 2361 N N . THR A 1 329 ? 17.732 76.858 85.674 1.00 37.71 329 THR A N 1
ATOM 2362 C CA . THR A 1 329 ? 18.265 75.948 84.672 1.00 37.92 329 THR A CA 1
ATOM 2363 C C . THR A 1 329 ? 17.207 75.729 83.595 1.00 38.34 329 THR A C 1
ATOM 2364 O O . THR A 1 329 ? 17.511 75.733 82.403 1.00 39.03 329 THR A O 1
ATOM 2376 N N . GLU A 1 331 ? 14.588 77.729 82.799 1.00 41.10 331 GLU A N 1
ATOM 2377 C CA . GLU A 1 331 ? 14.437 78.984 82.073 1.00 42.55 331 GLU A CA 1
ATOM 2378 C C . GLU A 1 331 ? 15.469 79.085 80.951 1.00 41.64 331 GLU A C 1
ATOM 2379 O O . GLU A 1 331 ? 15.148 79.451 79.820 1.00 40.57 331 GLU A O 1
ATOM 2385 N N . THR A 1 332 ? 16.709 78.746 81.277 1.00 41.10 332 THR A N 1
ATOM 2386 C CA . THR A 1 332 ? 17.799 78.788 80.314 1.00 42.25 332 THR A CA 1
ATOM 2387 C C . THR A 1 332 ? 17.569 77.830 79.146 1.00 43.34 332 THR A C 1
ATOM 2388 O O . THR A 1 332 ? 17.506 78.242 77.984 1.00 43.17 332 THR A O 1
ATOM 2392 N N . ARG A 1 333 ? 17.441 76.549 79.471 1.00 42.62 333 ARG A N 1
ATOM 2393 C CA . ARG A 1 333 ? 17.248 75.512 78.470 1.00 41.54 333 ARG A CA 1
ATOM 2394 C C . ARG A 1 333 ? 15.983 75.636 77.627 1.00 43.14 333 ARG A C 1
ATOM 2395 O O . ARG A 1 333 ? 15.856 74.975 76.598 1.00 44.30 333 ARG A O 1
ATOM 2403 N N . LEU A 1 3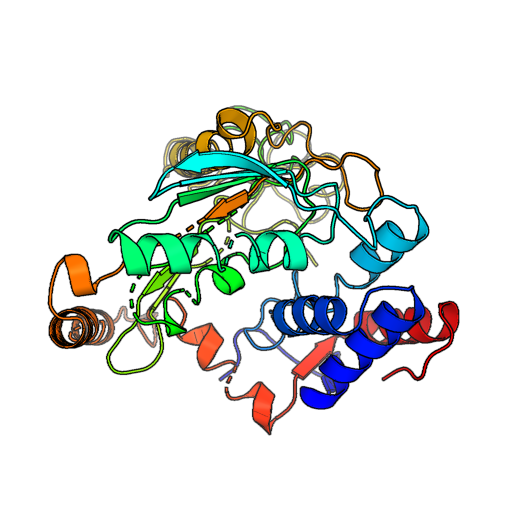34 ? 15.049 76.482 78.045 1.00 45.36 334 LEU A N 1
ATOM 2404 C CA . LEU A 1 334 ? 13.820 76.662 77.281 1.00 46.89 334 LEU A CA 1
ATOM 2405 C C . LEU A 1 334 ? 14.050 77.540 76.050 1.00 48.70 334 LEU A C 1
ATOM 2406 O O . LEU A 1 334 ? 13.370 77.389 75.032 1.00 49.07 334 LEU A O 1
ATOM 2411 N N . LYS A 1 335 ? 15.005 78.459 76.142 1.00 48.44 335 LYS A N 1
ATOM 2412 C CA . LYS A 1 335 ? 15.306 79.338 75.020 1.00 49.90 335 LYS A CA 1
ATOM 2413 C C . LYS A 1 335 ? 16.677 79.030 74.434 1.00 48.78 335 LYS A C 1
ATOM 2414 O O . LYS A 1 335 ? 17.008 79.478 73.339 1.00 48.97 335 LYS A O 1
ATOM 2420 N N . LEU A 1 336 ? 17.462 78.246 75.164 1.00 48.35 336 LEU A N 1
ATOM 2421 C CA . LEU A 1 336 ? 18.797 77.867 74.723 1.00 47.30 336 LEU A CA 1
ATOM 2422 C C . LEU A 1 336 ? 18.776 76.411 74.257 1.00 48.13 336 LEU A C 1
ATOM 2423 O O . LEU A 1 336 ? 19.647 75.971 73.503 1.00 47.82 336 LEU A O 1
ATOM 2428 N N . GLY A 1 337 ? 17.767 75.669 74.707 1.00 47.38 337 GLY A N 1
ATOM 2429 C CA . GLY A 1 337 ? 17.646 74.274 74.329 1.00 46.10 337 GLY A CA 1
ATOM 2430 C C . GLY A 1 337 ? 18.141 73.328 75.406 1.00 45.00 337 GLY A C 1
ATOM 2431 O O . GLY A 1 337 ? 18.982 73.696 76.226 1.00 44.37 337 GLY A O 1
ATOM 2432 N N . ILE A 1 338 ? 17.623 72.103 75.401 1.00 42.98 338 ILE A N 1
ATOM 2433 C CA . ILE A 1 338 ? 18.013 71.102 76.390 1.00 41.34 338 ILE A CA 1
ATOM 2434 C C . ILE A 1 338 ? 19.259 70.341 75.953 1.00 40.75 338 ILE A C 1
ATOM 2435 O O . ILE A 1 338 ? 19.265 69.699 74.908 1.00 41.07 338 ILE A O 1
ATOM 2440 N N . PRO A 1 339 ? 20.329 70.398 76.757 1.00 41.29 339 PRO A N 1
ATOM 2441 C CA . PRO A 1 339 ? 21.577 69.703 76.437 1.00 42.25 339 PRO A CA 1
ATOM 2442 C C . PRO A 1 339 ? 21.509 68.211 76.734 1.00 43.48 339 PRO A C 1
ATOM 2443 O O . PRO A 1 339 ? 21.305 67.804 77.876 1.00 44.27 339 PRO A O 1
ATOM 2447 N N . ILE A 1 340 ? 21.680 67.400 75.696 1.00 44.34 340 ILE A N 1
ATOM 2448 C CA . ILE A 1 340 ? 21.649 65.951 75.841 1.00 44.43 340 ILE A CA 1
ATOM 2449 C C . ILE A 1 340 ? 23.014 65.374 75.492 1.00 45.06 340 ILE A C 1
ATOM 2450 O O . ILE A 1 340 ? 23.556 65.644 74.421 1.00 46.62 340 ILE A O 1
ATOM 2455 N N . TYR A 1 341 ? 23.564 64.583 76.405 1.00 45.26 341 TYR A N 1
ATOM 2456 C CA . TYR A 1 341 ? 24.867 63.965 76.214 1.00 46.49 341 TYR A CA 1
ATOM 2457 C C . TYR A 1 341 ? 24.951 63.285 74.847 1.00 47.56 341 TYR A C 1
ATOM 2458 O O . TYR A 1 341 ? 23.929 62.987 74.227 1.00 46.86 341 TYR A O 1
ATOM 2467 N N . ARG A 1 342 ? 26.174 63.046 74.382 1.00 48.49 342 ARG A N 1
ATOM 2468 C CA . ARG A 1 342 ? 26.401 62.413 73.087 1.00 49.09 342 ARG A CA 1
ATOM 2469 C C . ARG A 1 342 ? 25.917 60.967 73.030 1.00 47.86 342 ARG A C 1
ATOM 2470 O O . ARG A 1 342 ? 25.080 60.622 72.197 1.00 48.20 342 ARG A O 1
ATOM 2478 N N . LYS A 1 343 ? 26.447 60.128 73.913 1.00 46.93 343 LYS A N 1
ATOM 2479 C CA . LYS A 1 343 ? 26.075 58.718 73.952 1.00 46.42 343 LYS A CA 1
ATOM 2480 C C . LYS A 1 343 ? 24.582 58.498 74.181 1.00 45.28 343 LYS A C 1
ATOM 2481 O O . LYS A 1 343 ? 24.007 57.528 73.682 1.00 44.31 343 LYS A O 1
ATOM 2487 N N . VAL A 1 344 ? 23.958 59.392 74.942 1.00 43.68 344 VAL A N 1
ATOM 2488 C CA . VAL A 1 344 ? 22.532 59.279 75.222 1.00 41.95 344 VAL A CA 1
ATOM 2489 C C . VAL A 1 344 ? 21.728 59.570 73.963 1.00 40.59 344 VAL A C 1
ATOM 2490 O O . VAL A 1 344 ? 20.742 58.888 73.672 1.00 39.16 344 VAL A O 1
ATOM 2494 N N . LEU A 1 345 ? 22.156 60.585 73.217 1.00 40.03 345 LEU A N 1
ATOM 2495 C CA . LEU A 1 345 ? 21.481 60.965 71.983 1.00 40.31 345 LEU A CA 1
ATOM 2496 C C . LEU A 1 345 ? 21.531 59.815 70.976 1.00 40.16 345 LEU A C 1
ATOM 2497 O O . LEU A 1 345 ? 20.572 59.582 70.241 1.00 38.38 345 LEU A O 1
ATOM 2502 N N . GLU A 1 346 ? 22.656 59.103 70.949 1.00 40.83 346 GLU A N 1
ATOM 2503 C CA . GLU A 1 346 ? 22.829 57.967 70.046 1.00 41.91 346 GLU A CA 1
ATOM 2504 C C . GLU A 1 346 ? 21.829 56.896 70.462 1.00 40.55 346 GLU A C 1
ATOM 2505 O O . GLU A 1 346 ? 21.152 56.290 69.632 1.00 40.48 346 GLU A O 1
ATOM 2511 N N . GLU A 1 347 ? 21.747 56.684 71.769 1.00 39.12 347 GLU A N 1
ATOM 2512 C CA . GLU A 1 347 ? 20.847 55.708 72.364 1.00 37.03 347 GLU A CA 1
ATOM 2513 C C . GLU A 1 347 ? 19.393 55.983 71.975 1.00 35.23 347 GLU A C 1
ATOM 2514 O O . GLU A 1 347 ? 18.653 55.066 71.627 1.00 34.00 347 GLU A O 1
ATOM 2520 N N . LEU A 1 348 ? 18.992 57.249 72.023 1.00 33.50 348 LEU A N 1
ATOM 2521 C CA . LEU A 1 348 ? 17.626 57.628 71.679 1.00 31.97 348 LEU A CA 1
ATOM 2522 C C . LEU A 1 348 ? 17.308 57.401 70.203 1.00 31.59 348 LEU A C 1
ATOM 2523 O O . LEU A 1 348 ? 16.190 57.025 69.856 1.00 29.95 348 LEU A O 1
ATOM 2528 N N . ASN A 1 349 ? 18.282 57.637 69.330 1.00 31.04 349 ASN A N 1
ATOM 2529 C CA . ASN A 1 349 ? 18.054 57.425 67.907 1.00 30.48 349 ASN A CA 1
ATOM 2530 C C . ASN A 1 349 ? 17.967 55.931 67.601 1.00 27.19 349 ASN A C 1
ATOM 2531 O O . ASN A 1 349 ? 17.247 55.520 66.697 1.00 27.34 349 ASN A O 1
ATOM 2536 N N . GLU A 1 350 ? 18.693 55.121 68.363 1.00 27.36 350 GLU A N 1
ATOM 2537 C CA . GLU A 1 350 ? 18.648 53.674 68.184 1.00 29.52 350 GLU A CA 1
ATOM 2538 C C . GLU A 1 350 ? 17.247 53.194 68.587 1.00 29.13 350 GLU A C 1
ATOM 2539 O O . GLU A 1 350 ? 16.663 52.324 67.937 1.00 29.63 350 GLU A O 1
ATOM 2545 N N . ILE A 1 351 ? 16.710 53.770 69.660 1.00 26.94 351 ILE A N 1
ATOM 2546 C CA . ILE A 1 351 ? 15.368 53.424 70.122 1.00 25.60 351 ILE A CA 1
ATOM 2547 C C . ILE A 1 351 ? 14.369 53.783 69.029 1.00 25.08 351 ILE A C 1
ATOM 2548 O O . ILE A 1 351 ? 13.433 53.026 68.753 1.00 24.25 351 ILE A O 1
ATOM 2553 N N . ALA A 1 352 ? 14.573 54.942 68.410 1.00 24.25 352 ALA A N 1
ATOM 2554 C CA . ALA A 1 352 ? 13.696 55.403 67.339 1.00 24.86 352 ALA A CA 1
ATOM 2555 C C . ALA A 1 352 ? 13.733 54.418 66.162 1.00 26.12 352 ALA A C 1
ATOM 2556 O O . ALA A 1 352 ? 12.704 54.119 65.557 1.00 26.04 352 ALA A O 1
ATOM 2558 N N . LYS A 1 353 ? 14.925 53.921 65.843 1.00 27.28 353 LYS A N 1
ATOM 2559 C CA . LYS A 1 353 ? 15.097 52.968 64.748 1.00 30.05 353 LYS A CA 1
ATOM 2560 C C . LYS A 1 353 ? 14.406 51.647 65.083 1.00 28.98 353 LYS A C 1
ATOM 2561 O O . LYS A 1 353 ? 13.685 51.088 64.259 1.00 30.41 353 LYS A O 1
ATOM 2567 N N . ARG A 1 354 ? 14.625 51.158 66.300 1.00 27.47 354 ARG A N 1
ATOM 2568 C CA . ARG A 1 354 ? 14.021 49.906 66.744 1.00 26.19 354 ARG A CA 1
ATOM 2569 C C . ARG A 1 354 ? 12.499 49.918 66.649 1.00 26.44 354 ARG A C 1
ATOM 2570 O O . ARG A 1 354 ? 11.901 49.004 66.085 1.00 27.76 354 ARG A O 1
ATOM 2578 N N . VAL A 1 355 ? 11.873 50.950 67.210 1.00 25.02 355 VAL A N 1
ATOM 2579 C CA . VAL A 1 355 ? 10.419 51.051 67.206 1.00 25.00 355 VAL A CA 1
ATOM 2580 C C . VAL A 1 355 ? 9.865 51.574 65.886 1.00 25.37 355 VAL A C 1
ATOM 2581 O O . VAL A 1 355 ? 8.675 51.447 65.614 1.00 26.51 355 VAL A O 1
ATOM 2585 N N . GLY A 1 356 ? 10.725 52.177 65.075 1.00 26.37 356 GLY A N 1
ATOM 2586 C CA . GLY A 1 356 ? 10.288 52.677 63.784 1.00 28.34 356 GLY A CA 1
ATOM 2587 C C . GLY A 1 356 ? 9.645 54.050 63.731 1.00 28.86 356 GLY A C 1
ATOM 2588 O O . GLY A 1 356 ? 8.570 54.200 63.155 1.00 28.55 356 GLY A O 1
ATOM 2589 N N . VAL A 1 357 ? 10.292 55.050 64.329 1.00 29.78 357 VAL A N 1
ATOM 2590 C CA . VAL A 1 357 ? 9.784 56.424 64.311 1.00 29.38 357 VAL A CA 1
ATOM 2591 C C . VAL A 1 357 ? 10.933 57.395 64.066 1.00 30.13 357 VAL A C 1
ATOM 2592 O O . VAL A 1 357 ? 12.101 57.033 64.209 1.00 28.28 357 VAL A O 1
ATOM 2596 N N . GLU A 1 358 ? 10.599 58.627 63.691 1.00 32.52 358 GLU A N 1
ATOM 2597 C CA . GLU A 1 358 ? 11.612 59.650 63.451 1.00 34.55 358 GLU A CA 1
ATOM 2598 C C . GLU A 1 358 ? 12.351 59.913 64.760 1.00 34.06 358 GLU A C 1
ATOM 2599 O O . GLU A 1 358 ? 11.726 60.067 65.810 1.00 33.11 358 GLU A O 1
ATOM 2605 N N . GLY A 1 359 ? 13.677 59.971 64.690 1.00 34.04 359 GLY A N 1
ATOM 2606 C CA . GLY A 1 359 ? 14.473 60.217 65.879 1.00 36.28 359 GLY A CA 1
ATOM 2607 C C . GLY A 1 359 ? 14.673 61.693 66.167 1.00 37.59 359 GLY A C 1
ATOM 2608 O O . GLY A 1 359 ? 13.795 62.514 65.898 1.00 36.30 359 GLY A O 1
ATOM 2609 N N . LEU A 1 360 ? 15.833 62.031 66.719 1.00 39.87 360 LEU A N 1
ATOM 2610 C CA . LEU A 1 360 ? 16.152 63.418 67.045 1.00 42.89 360 LEU A CA 1
ATOM 2611 C C . LEU A 1 360 ? 17.183 64.001 66.089 1.00 45.32 360 LEU A C 1
ATOM 2612 O O . LEU A 1 360 ? 16.888 65.065 65.501 1.00 46.41 360 LEU A O 1
#